Protein AF-A0A1V4JAT7-F1 (afdb_monomer_lite)

Organism: NCBI:txid372326

pLDDT: mean 87.32, std 18.71, range [34.56, 98.81]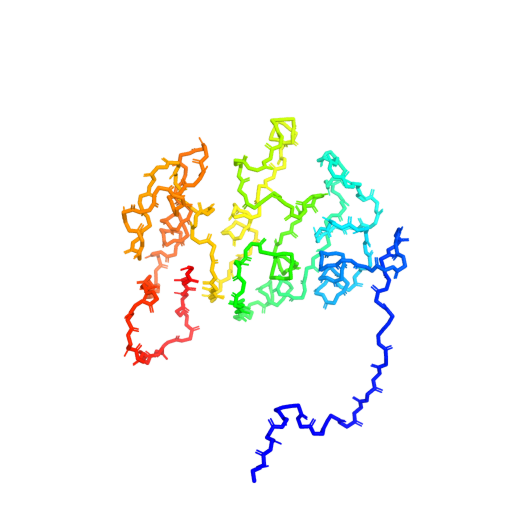

Foldseek 3Di:
DDDDPVPPDDVDDDDDCQAAPAGSDADLQQSLLCVFQVAGADHQWAQFHNQAAALPLLSQPPGGGATPQQVCVVVVHAAEDADQAACLANNNLNNFDGDSHSQQQAPLRHDVVSVVSPDGGSLVRVQPRGPHQEYYYDDQQRQADQPAADPVGNPDSVSHRRHPVRHRNVVVSVVVPPPPDDEDEDAPPDPDDDDPDDPRHGYHYD

InterPro domains:
  IPR001952 Alkaline phosphatase [PF00245] (18-177)
  IPR001952 Alkaline phosphatase [PR00113] (25-40)
  IPR001952 Alkaline phosphatase [PR00113] (72-92)
  IPR001952 Alkaline phosphatase [PR00113] (131-141)
  IPR001952 Alkaline phosphatase [PTHR11596] (18-178)
  IPR001952 Alkaline phosphatase [SM00098] (6-205)
  IPR017850 Alkaline-phosphatase-like, core domain superfamily [G3DSA:3.40.720.10] (10-192)
  IPR017850 Alkaline-phosphatase-like, core domain superfamily [SSF53649] (16-176)
  IPR018299 Alkaline phosphatase, active site [PS00123] (25-33)

Radius of gyration: 18.16 Å; chains: 1; bounding box: 51×44×48 Å

Secondary structure (DSSP, 8-state):
-----SS---S---------SS-SS--HHHHHHHHHHS----TT-BSB-TTS-TT-GGGSTT-B---HHHHHHHTT---EEEEEEETTSHHHHTTT--BS-TT-SSGGGS-HHHHHTT---HHHHHHHTS--SEEEEE-GGGTSBTTPPPSS-TT-GGGS--BSS---HHHHHHHTTTTT---EE--TT---------TT--EEE-

Sequence (206 aa):
MHLWSAQGPCPSHTGPWTYNVDRQVPDSAGTATAYLCGVKTNYKTIGVSAAARYQQCNTTFGNEVISVLERARKAGKAVGIVTTTRVQHASPSGTYAHVVDRDWYADASMPTEAWSQGCKDIAWQLIHNVDINVILGGGRIYMTPAGTPDPEYPNSALMNGVRKDGNNLINMWLEARQVGDRWWDVPLSTNRRHRIGHPLTSIIHL

Structure (mmCIF, N/CA/C/O backbone):
data_AF-A0A1V4JAT7-F1
#
_entry.id   AF-A0A1V4JAT7-F1
#
loop_
_atom_site.group_PDB
_atom_site.id
_atom_site.type_symbol
_atom_site.label_atom_id
_atom_site.label_alt_id
_atom_site.label_comp_id
_atom_site.label_asym_id
_atom_site.label_entity_id
_atom_site.label_seq_id
_atom_site.pdbx_PDB_ins_code
_atom_site.Cartn_x
_atom_site.Cartn_y
_atom_site.Cartn_z
_atom_site.occupancy
_atom_site.B_iso_or_equiv
_atom_site.auth_seq_id
_atom_site.auth_comp_id
_atom_site.auth_asym_id
_atom_site.auth_atom_id
_atom_site.pdbx_PDB_model_num
ATOM 1 N N . MET A 1 1 ? -26.335 -7.493 -31.447 1.00 36.06 1 MET A N 1
ATOM 2 C CA . MET A 1 1 ? -25.114 -7.244 -30.650 1.00 36.06 1 MET A CA 1
ATOM 3 C C . MET A 1 1 ? -25.555 -7.019 -29.208 1.00 36.06 1 MET A C 1
ATOM 5 O O . MET A 1 1 ? -25.999 -5.929 -28.882 1.00 36.06 1 MET A O 1
ATOM 9 N N . HIS A 1 2 ? -25.586 -8.072 -28.385 1.00 37.50 2 HIS A N 1
ATOM 10 C CA . HIS A 1 2 ? -25.984 -7.960 -26.978 1.00 37.50 2 HIS A CA 1
ATOM 11 C C . HIS A 1 2 ? -24.766 -7.572 -26.138 1.00 37.50 2 HIS A C 1
ATOM 13 O O . HIS A 1 2 ? -23.829 -8.355 -26.000 1.00 37.50 2 HIS A O 1
ATOM 19 N N . LEU A 1 3 ? -24.790 -6.352 -25.601 1.00 39.16 3 LEU A N 1
ATOM 20 C CA . LEU A 1 3 ? -23.926 -5.923 -24.506 1.00 39.16 3 LEU A CA 1
ATOM 21 C C . LEU A 1 3 ? -24.298 -6.740 -23.265 1.00 39.16 3 LEU A C 1
ATOM 23 O O . LEU A 1 3 ? -25.344 -6.520 -22.660 1.00 39.16 3 LEU A O 1
ATOM 27 N N . TRP A 1 4 ? -23.455 -7.697 -22.897 1.00 40.44 4 TRP A N 1
ATOM 28 C CA . TRP A 1 4 ? -23.519 -8.311 -21.578 1.00 40.44 4 TRP A CA 1
ATOM 29 C C . TRP A 1 4 ? -22.973 -7.305 -20.561 1.00 40.44 4 TRP A C 1
ATOM 31 O O . TRP A 1 4 ? -21.762 -7.130 -20.443 1.00 40.44 4 TRP A O 1
ATOM 41 N N . SER A 1 5 ? -23.860 -6.631 -19.828 1.00 50.09 5 SER A N 1
ATOM 42 C CA . SER A 1 5 ? -23.482 -6.040 -18.544 1.00 50.09 5 SER A CA 1
ATOM 43 C C . SER A 1 5 ? -23.303 -7.190 -17.553 1.00 50.09 5 SER A C 1
ATOM 45 O O . SER A 1 5 ? -24.267 -7.869 -17.208 1.00 50.09 5 SER A O 1
ATOM 47 N N . ALA A 1 6 ? -22.067 -7.451 -17.125 1.00 63.75 6 ALA A N 1
ATOM 48 C CA . ALA A 1 6 ? -21.749 -8.524 -16.176 1.00 63.75 6 ALA A CA 1
ATOM 49 C C . ALA A 1 6 ? -22.229 -8.235 -14.737 1.00 63.75 6 ALA A C 1
ATOM 51 O O . ALA A 1 6 ? -22.134 -9.096 -13.865 1.00 63.75 6 ALA A O 1
ATOM 52 N N . GLN A 1 7 ? -22.764 -7.041 -14.476 1.00 62.47 7 GLN A N 1
ATOM 53 C CA . GLN A 1 7 ? -23.502 -6.748 -13.253 1.00 62.47 7 GLN A CA 1
ATOM 54 C C . GLN A 1 7 ? -24.952 -7.166 -13.485 1.00 62.47 7 GLN A C 1
ATOM 56 O O . GLN A 1 7 ? -25.768 -6.392 -13.985 1.00 62.47 7 GLN A O 1
ATOM 61 N N . GLY A 1 8 ? -25.232 -8.439 -13.190 1.00 63.00 8 GLY A N 1
ATOM 62 C CA . GLY A 1 8 ? -26.589 -8.978 -13.185 1.00 63.00 8 GLY A CA 1
ATOM 63 C C . GLY A 1 8 ? -27.498 -8.247 -12.185 1.00 63.00 8 GLY A C 1
ATOM 64 O O . GLY A 1 8 ? -27.047 -7.356 -11.464 1.00 63.00 8 GLY A O 1
ATOM 65 N N . PRO A 1 9 ? -28.788 -8.610 -12.119 1.00 70.56 9 PRO A N 1
ATOM 66 C CA . PRO A 1 9 ? -29.727 -7.964 -11.213 1.00 70.56 9 PRO A CA 1
ATOM 67 C C . PRO A 1 9 ? -29.322 -8.215 -9.754 1.00 70.56 9 PRO A C 1
ATOM 69 O O . PRO A 1 9 ? -29.520 -9.301 -9.212 1.00 70.56 9 PRO A O 1
ATOM 72 N N . CYS A 1 10 ? -28.750 -7.196 -9.113 1.00 74.75 10 CYS A N 1
ATOM 73 C CA . CYS A 1 10 ? -28.612 -7.153 -7.665 1.00 74.75 10 CYS A CA 1
ATOM 74 C C . CYS A 1 10 ? -30.000 -6.850 -7.077 1.00 74.75 10 CYS A C 1
ATOM 76 O O . CYS A 1 10 ? -30.576 -5.816 -7.409 1.00 74.75 10 CYS A O 1
ATOM 78 N N . PRO A 1 11 ? -30.553 -7.698 -6.194 1.00 80.75 11 PRO A N 1
ATOM 79 C CA . PRO A 1 11 ? -31.898 -7.497 -5.643 1.00 80.75 11 PRO A CA 1
ATOM 80 C C . PRO A 1 11 ? -32.013 -6.244 -4.759 1.00 80.75 11 PRO A C 1
ATOM 82 O O . PRO A 1 11 ? -33.115 -5.815 -4.431 1.00 80.75 11 PRO A O 1
ATOM 85 N N . SER A 1 12 ? -30.883 -5.645 -4.380 1.00 77.94 12 SER A N 1
ATOM 86 C CA . SER A 1 12 ? -30.803 -4.425 -3.587 1.00 77.94 12 SER A CA 1
ATOM 87 C C . SER A 1 12 ? -29.774 -3.466 -4.177 1.00 77.94 12 SER A C 1
ATOM 89 O O . SER A 1 12 ? -28.627 -3.853 -4.415 1.00 77.94 12 SER A O 1
ATOM 91 N N . HIS A 1 13 ? -30.165 -2.203 -4.326 1.00 77.38 13 HIS A N 1
ATOM 92 C CA . HIS A 1 13 ? -29.278 -1.105 -4.689 1.00 77.38 13 HIS A CA 1
ATOM 93 C C . HIS A 1 13 ? -29.289 -0.060 -3.575 1.00 77.38 13 HIS A C 1
ATOM 95 O O . HIS A 1 13 ? -30.349 0.373 -3.130 1.00 77.38 13 HIS A O 1
ATOM 101 N N . THR A 1 14 ? -28.108 0.361 -3.136 1.00 78.06 14 THR A N 1
ATOM 102 C CA . THR A 1 14 ? -27.932 1.467 -2.192 1.00 78.06 14 THR A CA 1
ATOM 103 C C . THR A 1 14 ? -26.906 2.439 -2.761 1.00 78.06 14 THR A C 1
ATOM 105 O O . THR A 1 14 ? -25.916 2.027 -3.364 1.00 78.06 14 THR A O 1
ATOM 108 N N . GLY A 1 15 ? -27.154 3.742 -2.615 1.00 78.25 15 GLY A N 1
ATOM 109 C CA . GLY A 1 15 ? -26.199 4.779 -3.004 1.00 78.25 15 GLY A CA 1
ATOM 110 C C . GLY A 1 15 ? -25.155 4.977 -1.903 1.00 78.25 15 GLY A C 1
ATOM 111 O O . GLY A 1 15 ? -25.537 5.378 -0.801 1.00 78.25 15 GLY A O 1
ATOM 112 N N . PRO A 1 16 ? -23.859 4.702 -2.140 1.00 86.00 16 PRO A N 1
ATOM 113 C CA . PRO A 1 16 ? -22.836 4.918 -1.127 1.00 86.00 16 PRO A CA 1
ATOM 114 C C . PRO A 1 16 ? -22.429 6.396 -1.061 1.00 86.00 16 PRO A C 1
ATOM 116 O O . PRO A 1 16 ? -22.151 7.027 -2.079 1.00 86.00 16 PRO A O 1
ATOM 119 N N . TRP A 1 17 ? -22.312 6.941 0.150 1.00 88.19 17 TRP A N 1
ATOM 120 C CA . TRP A 1 17 ? -21.720 8.263 0.368 1.00 88.19 17 TRP A CA 1
ATOM 121 C C . TRP A 1 17 ? -20.197 8.165 0.426 1.00 88.19 17 TRP A C 1
ATOM 123 O O . TRP A 1 17 ? -19.628 7.718 1.426 1.00 88.19 17 TRP A O 1
ATOM 133 N N . THR A 1 18 ? -19.527 8.616 -0.631 1.00 94.25 18 THR A N 1
ATOM 134 C CA . THR A 1 18 ? -18.103 8.331 -0.865 1.00 94.25 18 THR A CA 1
ATOM 135 C C . THR A 1 18 ? -17.125 9.328 -0.243 1.00 94.25 18 THR A C 1
ATOM 137 O O . THR A 1 18 ? -15.938 9.030 -0.210 1.00 94.25 18 THR A O 1
ATOM 140 N N . TYR A 1 19 ? -17.589 10.463 0.288 1.00 93.69 19 TYR A N 1
ATOM 141 C CA . TYR A 1 19 ? -16.723 11.504 0.861 1.00 93.69 19 TYR A CA 1
ATOM 142 C C . TYR A 1 19 ? -15.714 10.959 1.895 1.00 93.69 19 TYR A C 1
ATOM 144 O O . TYR A 1 19 ? -16.064 10.104 2.722 1.00 93.69 19 TYR A O 1
ATOM 152 N N . ASN A 1 20 ? -14.490 11.493 1.865 1.00 96.69 20 ASN A N 1
ATOM 153 C CA . ASN A 1 20 ? -13.487 11.332 2.919 1.00 96.69 20 ASN A CA 1
ATOM 154 C C . ASN A 1 20 ? -13.790 12.267 4.089 1.00 96.69 20 ASN A C 1
ATOM 156 O O . ASN A 1 20 ? -14.536 13.230 3.938 1.00 96.69 20 ASN A O 1
ATOM 160 N N . VAL A 1 21 ? -13.199 12.011 5.256 1.00 97.00 21 VAL A N 1
ATOM 161 C CA . VAL A 1 21 ? -13.455 12.837 6.451 1.00 97.00 21 VAL A CA 1
ATOM 162 C C . VAL A 1 21 ? -13.070 14.305 6.225 1.00 97.00 21 VAL A C 1
ATOM 164 O O . VAL A 1 21 ? -13.773 15.198 6.687 1.00 97.00 21 VAL A O 1
ATOM 167 N N . ASP A 1 22 ? -12.008 14.554 5.463 1.00 97.00 22 ASP A N 1
ATOM 168 C CA . ASP A 1 22 ? -11.445 15.876 5.181 1.00 97.00 22 ASP A CA 1
ATOM 169 C C . ASP A 1 22 ? -11.738 16.400 3.758 1.00 97.00 22 ASP A C 1
ATOM 171 O O . ASP A 1 22 ? -11.361 17.528 3.431 1.00 97.00 22 ASP A O 1
ATOM 175 N N . ARG A 1 23 ? -12.399 15.615 2.889 1.00 96.00 23 ARG A N 1
ATOM 176 C CA . ARG A 1 23 ? -12.682 15.985 1.486 1.00 96.00 23 ARG A CA 1
ATOM 177 C C . ARG A 1 23 ? -14.038 15.468 1.001 1.00 96.00 23 ARG A C 1
ATOM 179 O O . ARG A 1 23 ? -14.329 14.277 1.074 1.00 96.00 23 ARG A O 1
ATOM 186 N N . GLN A 1 24 ? -14.827 16.357 0.392 1.00 95.81 24 GLN A N 1
ATOM 187 C CA . GLN A 1 24 ? -16.112 16.001 -0.231 1.00 95.81 24 GLN A CA 1
ATOM 188 C C . GLN A 1 24 ? -15.934 15.114 -1.471 1.00 95.81 24 GLN A C 1
ATOM 190 O O . GLN A 1 24 ? -16.651 14.129 -1.627 1.00 95.81 24 GLN A O 1
ATOM 195 N N . VAL A 1 25 ? -14.962 15.449 -2.328 1.00 96.69 25 VAL A N 1
ATOM 196 C CA . VAL A 1 25 ? -14.540 14.607 -3.455 1.00 96.69 25 VAL A CA 1
ATOM 197 C C . VAL A 1 25 ? -13.396 13.717 -2.965 1.00 96.69 25 VAL A C 1
ATOM 199 O O . VAL A 1 25 ? -12.334 14.251 -2.631 1.00 96.69 25 VAL A O 1
ATOM 202 N N . PRO A 1 26 ? -13.607 12.396 -2.863 1.00 96.62 26 PRO A N 1
ATOM 203 C CA . PRO A 1 26 ? -12.646 11.509 -2.228 1.00 96.62 26 PRO A CA 1
ATOM 204 C C . PRO A 1 26 ? -11.544 11.036 -3.182 1.00 96.62 26 PRO A C 1
ATOM 206 O O . PRO A 1 26 ? -11.629 11.225 -4.396 1.00 96.62 26 PRO A O 1
ATOM 209 N N . ASP A 1 27 ? -10.547 10.336 -2.637 1.00 97.38 27 ASP A N 1
ATOM 210 C CA . ASP A 1 27 ? -9.598 9.539 -3.419 1.00 97.38 27 ASP A CA 1
ATOM 211 C C . ASP A 1 27 ? -9.753 8.027 -3.206 1.00 97.38 27 ASP A C 1
ATOM 213 O O . ASP A 1 27 ? -10.521 7.551 -2.365 1.00 97.38 27 ASP A O 1
ATOM 217 N N . SER A 1 28 ? -8.994 7.248 -3.980 1.00 97.25 28 SER A N 1
ATOM 218 C CA . SER A 1 28 ? -8.976 5.786 -3.878 1.00 97.25 28 SER A CA 1
ATOM 219 C C . SER A 1 28 ? -8.489 5.277 -2.518 1.00 97.25 28 SER A C 1
ATOM 221 O O . SER A 1 28 ? -8.959 4.235 -2.081 1.00 97.25 28 SER A O 1
ATOM 223 N N . ALA A 1 29 ? -7.562 5.968 -1.847 1.00 98.00 29 ALA A N 1
ATOM 224 C CA . ALA A 1 29 ? -6.966 5.498 -0.595 1.00 98.00 29 ALA A CA 1
ATOM 225 C C . ALA A 1 29 ? -7.946 5.559 0.571 1.00 98.00 29 ALA A C 1
ATOM 227 O O . ALA A 1 29 ? -8.226 4.544 1.221 1.00 98.00 29 ALA A O 1
ATOM 228 N N . GLY A 1 30 ? -8.541 6.730 0.797 1.00 97.31 30 GLY A N 1
ATOM 229 C CA . GLY A 1 30 ? -9.453 6.850 1.918 1.00 97.31 30 GLY A CA 1
ATOM 230 C C . GLY A 1 30 ? -10.777 6.109 1.675 1.00 97.31 30 GLY A C 1
ATOM 231 O O . GLY A 1 30 ? -11.371 5.593 2.623 1.00 97.31 30 GLY A O 1
ATOM 232 N N . THR A 1 31 ? -11.212 5.964 0.412 1.00 98.00 31 THR A N 1
ATOM 233 C CA . THR A 1 31 ? -12.359 5.097 0.077 1.00 98.00 31 THR A CA 1
ATOM 234 C C . THR A 1 31 ? -12.041 3.618 0.264 1.00 98.00 31 THR A C 1
ATOM 236 O O . THR A 1 31 ? -12.885 2.913 0.810 1.00 98.00 31 THR A O 1
ATOM 239 N N . ALA A 1 32 ? -10.837 3.151 -0.094 1.00 98.44 32 ALA A N 1
ATOM 240 C CA . ALA A 1 32 ? -10.390 1.783 0.183 1.00 98.44 32 ALA A CA 1
ATOM 241 C C . ALA A 1 32 ? -10.487 1.449 1.671 1.00 98.44 32 ALA A C 1
ATOM 243 O O . ALA A 1 32 ? -11.105 0.453 2.033 1.00 98.44 32 ALA A O 1
ATOM 244 N N . THR A 1 33 ? -9.994 2.331 2.540 1.00 98.50 33 THR A N 1
ATOM 245 C CA . THR A 1 33 ? -10.143 2.177 3.997 1.00 98.50 33 THR A CA 1
ATOM 246 C C . THR A 1 33 ? -11.618 2.085 4.413 1.00 98.50 33 THR A C 1
ATOM 248 O O . THR A 1 33 ? -11.984 1.240 5.231 1.00 98.50 33 THR A O 1
ATOM 251 N N . ALA A 1 34 ? -12.499 2.886 3.806 1.00 98.31 34 ALA A N 1
ATOM 252 C CA . ALA A 1 34 ? -13.923 2.856 4.125 1.00 98.31 34 ALA A CA 1
ATOM 253 C C . ALA A 1 34 ? -14.583 1.511 3.774 1.00 98.31 34 ALA A C 1
ATOM 255 O O . ALA A 1 34 ? -15.217 0.917 4.646 1.00 98.31 34 ALA A O 1
ATOM 256 N N . TYR A 1 35 ? -14.430 1.006 2.543 1.00 98.00 35 TYR A N 1
ATOM 257 C CA . TYR A 1 35 ? -15.112 -0.231 2.128 1.00 98.00 35 TYR A CA 1
ATOM 258 C C . TYR A 1 35 ? -14.366 -1.523 2.500 1.00 98.00 35 TYR A C 1
ATOM 260 O O . TYR A 1 35 ? -14.987 -2.584 2.508 1.00 98.00 35 TYR A O 1
ATOM 268 N N . LEU A 1 36 ? -13.070 -1.464 2.836 1.00 98.56 36 LEU A N 1
ATOM 269 C CA . LEU A 1 36 ? -12.277 -2.638 3.238 1.00 98.56 36 LEU A CA 1
ATOM 270 C C . LEU A 1 36 ? -12.074 -2.746 4.747 1.00 98.56 36 LEU A C 1
ATOM 272 O O . LEU A 1 36 ? -11.976 -3.865 5.245 1.00 98.56 36 LEU A O 1
ATOM 276 N N . CYS A 1 37 ? -12.030 -1.633 5.483 1.00 98.25 37 CYS A N 1
ATOM 277 C CA . CYS A 1 37 ? -11.831 -1.628 6.940 1.00 98.25 37 CYS A CA 1
ATOM 278 C C . CYS A 1 37 ? -13.088 -1.210 7.720 1.00 98.25 37 CYS A C 1
ATOM 280 O O . CYS A 1 37 ? -13.169 -1.460 8.925 1.00 98.25 37 CYS A O 1
ATOM 282 N N . GLY A 1 38 ? -14.079 -0.607 7.052 1.00 97.75 38 GLY A N 1
ATOM 283 C CA . GLY A 1 38 ? -15.321 -0.139 7.676 1.00 97.75 38 GLY A CA 1
ATOM 284 C C . GLY A 1 38 ? -15.189 1.204 8.399 1.00 97.75 38 GLY A C 1
ATOM 285 O O . GLY A 1 38 ? -16.050 1.544 9.206 1.00 97.75 38 GLY A O 1
ATOM 286 N N . VAL A 1 39 ? -14.118 1.965 8.140 1.00 97.94 39 VAL A N 1
ATOM 287 C CA . VAL A 1 39 ? -13.833 3.250 8.797 1.00 97.94 39 VAL A CA 1
ATOM 288 C C . VAL A 1 39 ? -13.496 4.298 7.740 1.00 97.94 39 VAL A C 1
ATOM 290 O O . VAL A 1 39 ? -12.610 4.091 6.913 1.00 97.94 39 VAL A O 1
ATOM 293 N N . LYS A 1 40 ? -14.190 5.442 7.757 1.00 98.00 40 LYS A N 1
ATOM 294 C CA . LYS A 1 40 ? -13.812 6.585 6.916 1.00 98.00 40 LYS A CA 1
ATOM 295 C C . LYS A 1 40 ? -12.525 7.218 7.436 1.00 98.00 40 LYS A C 1
ATOM 297 O O . LYS A 1 40 ? -12.344 7.375 8.640 1.00 98.00 40 LYS A O 1
ATOM 302 N N . THR A 1 41 ? -11.668 7.632 6.513 1.00 98.50 41 THR A N 1
ATOM 303 C CA . THR A 1 41 ? -10.393 8.281 6.828 1.00 98.50 41 THR A CA 1
ATOM 304 C C . THR A 1 41 ? -10.141 9.491 5.934 1.00 98.50 41 THR A C 1
ATOM 306 O O . THR A 1 41 ? -10.999 9.868 5.121 1.00 98.50 41 THR A O 1
ATOM 309 N N . ASN A 1 42 ? -8.984 10.111 6.136 1.00 98.62 42 ASN A N 1
ATOM 310 C CA . ASN A 1 42 ? -8.529 11.282 5.410 1.00 98.62 42 ASN A CA 1
ATOM 311 C C . ASN A 1 42 ? -8.072 10.926 3.987 1.00 98.62 42 ASN A C 1
ATOM 313 O O . ASN A 1 42 ? -7.761 9.782 3.656 1.00 98.62 42 ASN A O 1
ATOM 317 N N . TYR A 1 43 ? -8.055 11.929 3.125 1.00 98.31 43 TYR A N 1
ATOM 318 C CA . TYR A 1 43 ? -7.561 11.845 1.761 1.00 98.31 43 TYR A CA 1
ATOM 319 C C . TYR A 1 43 ? -6.109 11.336 1.726 1.00 98.31 43 TYR A C 1
ATOM 321 O O . TYR A 1 43 ? -5.278 11.756 2.533 1.00 98.31 43 TYR A O 1
ATOM 329 N N . LYS A 1 44 ? -5.794 10.450 0.769 1.00 98.31 44 LYS A N 1
ATOM 330 C CA . LYS A 1 44 ? -4.467 9.833 0.547 1.00 98.31 44 LYS A CA 1
ATOM 331 C C . LYS A 1 44 ? -3.917 8.923 1.658 1.00 98.31 44 LYS A C 1
ATOM 333 O O . LYS A 1 44 ? -2.805 8.418 1.492 1.00 98.31 44 LYS A O 1
ATOM 338 N N . THR A 1 45 ? -4.653 8.654 2.736 1.00 98.69 45 THR A N 1
ATOM 339 C CA . THR A 1 45 ? -4.235 7.694 3.774 1.00 98.69 45 THR A CA 1
ATOM 340 C C . THR A 1 45 ? -4.916 6.334 3.583 1.00 98.69 45 THR A C 1
ATOM 342 O O . THR A 1 45 ? -6.033 6.246 3.068 1.00 98.69 45 THR A O 1
ATOM 345 N N . ILE A 1 46 ? -4.234 5.248 3.955 1.00 98.81 46 ILE A N 1
ATOM 346 C CA . ILE A 1 46 ? -4.695 3.868 3.738 1.00 98.81 46 ILE A CA 1
ATOM 347 C C . ILE A 1 46 ? -4.616 3.106 5.053 1.00 98.81 46 ILE A C 1
ATOM 349 O O . ILE A 1 46 ? -3.576 3.117 5.706 1.00 98.81 46 ILE A O 1
ATOM 353 N N . GLY A 1 47 ? -5.700 2.427 5.429 1.00 98.56 47 GLY A N 1
ATOM 354 C CA . GLY A 1 47 ? -5.700 1.512 6.569 1.00 98.56 47 GLY A CA 1
ATOM 355 C C . GLY A 1 47 ? -5.439 2.200 7.908 1.00 98.56 47 GLY A C 1
ATOM 356 O O . GLY A 1 47 ? -5.070 1.537 8.868 1.00 98.56 47 GLY A O 1
ATOM 357 N N . VAL A 1 48 ? -5.638 3.513 8.002 1.00 98.81 48 VAL A N 1
ATOM 358 C CA . VAL A 1 48 ? -5.525 4.281 9.247 1.00 98.81 48 VAL A CA 1
ATOM 359 C C . VAL A 1 48 ? -6.792 5.093 9.482 1.00 98.81 48 VAL A C 1
ATOM 361 O O . VAL A 1 48 ? -7.494 5.447 8.536 1.00 98.81 48 VAL A O 1
ATOM 364 N N . SER A 1 49 ? -7.105 5.397 10.736 1.00 98.62 49 SER A N 1
ATOM 365 C CA . SER A 1 49 ? -8.231 6.236 11.133 1.00 98.62 49 SER A CA 1
ATOM 366 C C . SER A 1 49 ? -8.010 7.698 10.724 1.00 98.62 49 SER A C 1
ATOM 368 O O . SER A 1 49 ? -6.900 8.122 10.396 1.00 98.62 49 SER A O 1
ATOM 370 N N . ALA A 1 50 ? -9.066 8.509 10.806 1.00 98.06 50 ALA A N 1
ATOM 371 C CA . ALA A 1 50 ? -8.982 9.941 10.527 1.00 98.06 50 ALA A CA 1
ATOM 372 C C . ALA A 1 50 ? -8.162 10.740 11.562 1.00 98.06 50 ALA A C 1
ATOM 374 O O . ALA A 1 50 ? -7.996 11.949 11.394 1.00 98.06 50 ALA A O 1
ATOM 375 N N . ALA A 1 51 ? -7.655 10.115 12.630 1.00 98.44 51 ALA A N 1
ATOM 376 C CA . ALA A 1 51 ? -6.699 10.748 13.539 1.00 98.44 51 ALA A CA 1
ATOM 377 C C . ALA A 1 51 ? -5.279 10.801 12.944 1.00 98.44 51 ALA A C 1
ATOM 379 O O . ALA A 1 51 ? -4.529 11.724 13.259 1.00 98.44 51 ALA A O 1
ATOM 380 N N . ALA A 1 52 ? -4.946 9.904 12.011 1.00 98.38 52 ALA A N 1
ATOM 381 C CA . ALA A 1 52 ? -3.706 9.981 11.249 1.00 98.38 52 ALA A CA 1
ATOM 382 C C . ALA A 1 52 ? -3.717 11.174 10.273 1.00 98.38 52 ALA A C 1
ATOM 384 O O . ALA A 1 52 ? -4.775 11.654 9.845 1.00 98.38 52 ALA A O 1
ATOM 385 N N . ARG A 1 53 ? -2.541 11.695 9.922 1.00 98.31 53 ARG A N 1
ATOM 386 C CA . ARG A 1 53 ? -2.375 12.881 9.070 1.00 98.31 53 ARG A CA 1
ATOM 387 C C . ARG A 1 53 ? -1.502 12.558 7.868 1.00 98.31 53 ARG A C 1
ATOM 389 O O . ARG A 1 53 ? -0.465 11.917 8.008 1.00 98.31 53 ARG A O 1
ATOM 396 N N . TYR A 1 54 ? -1.927 13.037 6.698 1.00 98.25 54 TYR A N 1
ATOM 397 C CA . TYR A 1 54 ? -1.206 12.851 5.442 1.00 98.25 54 TYR A CA 1
ATOM 398 C C . TYR A 1 54 ? 0.270 13.249 5.586 1.00 98.25 54 TYR A C 1
ATOM 400 O O . TYR A 1 54 ? 0.563 14.325 6.108 1.00 98.25 54 TYR A O 1
ATOM 408 N N . GLN A 1 55 ? 1.173 12.368 5.146 1.00 97.38 55 GLN A N 1
ATOM 409 C CA . GLN A 1 55 ? 2.638 12.529 5.196 1.00 97.38 55 GLN A CA 1
ATOM 410 C C . GLN A 1 55 ? 3.278 12.639 6.592 1.00 97.38 55 GLN A C 1
ATOM 412 O O . GLN A 1 55 ? 4.483 12.866 6.692 1.00 97.38 55 GLN A O 1
ATOM 417 N N . GLN A 1 56 ? 2.532 12.423 7.678 1.00 98.00 56 GLN A N 1
ATOM 418 C CA . GLN A 1 56 ? 3.066 12.484 9.043 1.00 98.00 56 GLN A CA 1
ATOM 419 C C . GLN A 1 56 ? 3.214 11.075 9.620 1.00 98.00 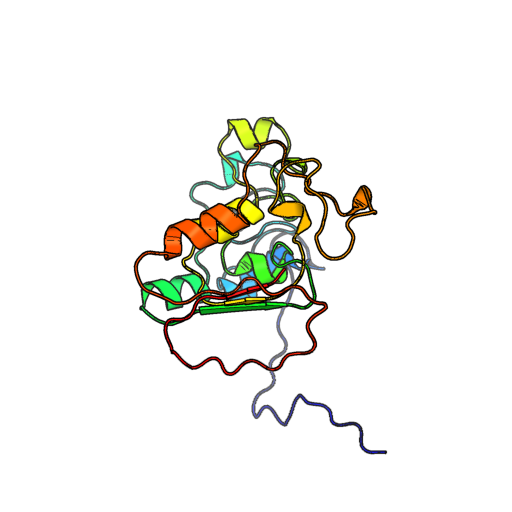56 GLN A C 1
ATOM 421 O O . GLN A 1 56 ? 2.286 10.545 10.233 1.00 98.00 56 GLN A O 1
ATOM 426 N N . CYS A 1 57 ? 4.373 10.449 9.386 1.00 97.75 57 CYS A N 1
ATOM 427 C CA . CYS A 1 57 ? 4.621 9.046 9.743 1.00 97.75 57 CYS A CA 1
ATOM 428 C C . CYS A 1 57 ? 4.315 8.740 11.219 1.00 97.75 57 CYS A C 1
ATOM 430 O O . CYS A 1 57 ? 3.608 7.778 11.513 1.00 97.75 57 CYS A O 1
ATOM 432 N N . ASN A 1 58 ? 4.759 9.601 12.134 1.00 97.06 58 ASN A N 1
ATOM 433 C CA . ASN A 1 58 ? 4.486 9.506 13.569 1.00 97.06 58 ASN A CA 1
ATOM 434 C C . ASN A 1 58 ? 2.993 9.410 13.949 1.00 97.06 58 ASN A C 1
ATOM 436 O O . ASN A 1 58 ? 2.685 8.936 15.037 1.00 97.06 58 ASN A O 1
ATOM 440 N N . THR A 1 59 ? 2.067 9.827 13.079 1.00 98.25 59 THR A N 1
ATOM 441 C CA . THR A 1 59 ? 0.616 9.719 13.317 1.00 98.25 59 THR A CA 1
ATOM 442 C C . THR A 1 59 ? 0.006 8.391 12.857 1.00 98.25 59 THR A C 1
ATOM 444 O O . THR A 1 59 ? -1.194 8.183 13.035 1.00 98.25 59 THR A O 1
ATOM 447 N N . THR A 1 60 ? 0.800 7.491 12.270 1.00 98.19 60 THR A N 1
ATOM 448 C CA . THR A 1 60 ? 0.349 6.150 11.854 1.00 98.19 60 THR A CA 1
ATOM 449 C C . THR A 1 60 ? 0.051 5.278 13.071 1.00 98.19 60 THR A C 1
ATOM 451 O O . THR A 1 60 ? -1.013 4.669 13.151 1.00 98.19 60 THR A O 1
ATOM 454 N N . PHE A 1 61 ? 0.982 5.264 14.026 1.00 98.06 61 PHE A N 1
ATOM 455 C CA . PHE A 1 61 ? 0.997 4.318 15.135 1.00 98.06 61 PHE A CA 1
ATOM 456 C C . PHE A 1 61 ? -0.148 4.566 16.121 1.00 98.06 61 PHE A C 1
ATOM 458 O O . PHE A 1 61 ? -0.318 5.676 16.629 1.00 98.06 61 PHE A O 1
ATOM 465 N N . GLY A 1 62 ? -0.929 3.524 16.398 1.00 98.00 62 GLY A N 1
ATOM 466 C CA . GLY A 1 62 ? -2.131 3.579 17.232 1.00 98.00 62 GLY A CA 1
ATOM 467 C C . GLY A 1 62 ? -3.397 3.988 16.474 1.00 98.00 62 GLY A C 1
ATOM 468 O O . GLY A 1 62 ? -4.481 3.975 17.056 1.00 98.00 62 GLY A O 1
ATOM 469 N N . ASN A 1 63 ? -3.282 4.333 15.189 1.00 98.56 63 ASN A N 1
ATOM 470 C CA . ASN A 1 63 ? -4.406 4.704 14.332 1.00 98.56 63 ASN A CA 1
ATOM 471 C C . ASN A 1 63 ? -4.707 3.658 13.255 1.00 98.56 63 ASN A C 1
ATOM 473 O O . ASN A 1 63 ? -5.586 3.893 12.431 1.00 98.56 63 ASN A O 1
ATOM 477 N N . GLU A 1 64 ? -4.018 2.522 13.232 1.00 98.62 64 GLU A N 1
ATOM 478 C CA . GLU A 1 64 ? -4.236 1.448 12.268 1.00 98.62 64 GLU A CA 1
ATOM 479 C C . GLU A 1 64 ? -5.652 0.858 12.389 1.00 98.62 64 GLU A C 1
ATOM 481 O O . GLU A 1 64 ? -6.170 0.617 13.480 1.00 98.62 64 GLU A O 1
ATOM 486 N N . VAL A 1 65 ? -6.298 0.603 11.249 1.00 98.56 65 VAL A N 1
ATOM 487 C CA . VAL A 1 65 ? -7.617 -0.039 11.182 1.00 98.56 65 VAL A CA 1
ATOM 488 C C . VAL A 1 65 ? -7.554 -1.324 10.367 1.00 98.56 65 VAL A C 1
ATOM 490 O O . VAL A 1 65 ? -7.124 -1.346 9.216 1.00 98.56 65 VAL A O 1
ATOM 493 N N . ILE A 1 66 ? -8.030 -2.407 10.976 1.00 98.19 66 ILE A N 1
ATOM 494 C CA . ILE A 1 66 ? -7.913 -3.769 10.449 1.00 98.19 66 ILE A CA 1
ATOM 495 C C . ILE A 1 66 ? -8.949 -4.027 9.352 1.00 98.19 66 ILE A C 1
ATOM 497 O O . ILE A 1 66 ? -10.160 -3.881 9.583 1.00 98.19 66 ILE A O 1
ATOM 501 N N . SER A 1 67 ? -8.477 -4.487 8.194 1.00 98.62 67 SER A N 1
ATOM 502 C CA . SER A 1 67 ? -9.314 -4.807 7.036 1.00 98.62 67 SER A CA 1
ATOM 503 C C . SER A 1 67 ? -10.134 -6.090 7.233 1.00 98.62 67 SER A C 1
ATOM 505 O O . SER A 1 67 ? -9.821 -6.953 8.057 1.00 98.62 67 SER A O 1
ATOM 507 N N . VAL A 1 68 ? -11.189 -6.264 6.437 1.00 98.44 68 VAL A N 1
ATOM 508 C CA . VAL A 1 68 ? -11.957 -7.517 6.379 1.00 98.44 68 VAL A CA 1
ATOM 509 C C . VAL A 1 68 ? -11.086 -8.678 5.885 1.00 98.44 68 VAL A C 1
ATOM 511 O O . VAL A 1 68 ? -11.267 -9.801 6.355 1.00 98.44 68 VAL A O 1
ATOM 514 N N . LEU A 1 69 ? -10.118 -8.420 4.997 1.00 98.38 69 LEU A N 1
ATOM 515 C CA . LEU A 1 69 ? -9.179 -9.435 4.514 1.00 98.38 69 LEU A CA 1
ATOM 516 C C . LEU A 1 69 ? -8.311 -9.955 5.664 1.00 98.38 69 LEU A C 1
ATOM 518 O O . LEU A 1 69 ? -8.225 -11.163 5.876 1.00 98.38 69 LEU A O 1
ATOM 522 N N . GLU A 1 70 ? -7.732 -9.060 6.461 1.00 98.06 70 GLU A N 1
ATOM 523 C CA . GLU A 1 70 ? -6.919 -9.449 7.611 1.00 98.06 70 GLU A CA 1
ATOM 524 C C . GLU A 1 70 ? -7.754 -10.193 8.665 1.00 98.06 70 GLU A C 1
ATOM 526 O O . GLU A 1 70 ? -7.325 -11.225 9.185 1.00 98.06 70 GLU A O 1
ATOM 531 N N . ARG A 1 71 ? -8.989 -9.743 8.934 1.00 98.31 71 ARG A N 1
ATOM 532 C CA . ARG A 1 71 ? -9.920 -10.468 9.822 1.00 98.31 71 ARG A CA 1
ATOM 533 C C . ARG A 1 71 ? -10.225 -11.872 9.302 1.00 98.31 71 ARG A C 1
ATOM 535 O O . ARG A 1 71 ? -10.231 -12.820 10.084 1.00 98.31 71 ARG A O 1
ATOM 542 N N . ALA A 1 72 ? -10.460 -12.021 7.998 1.00 98.00 72 ALA A N 1
ATOM 543 C CA . ALA A 1 72 ? -10.701 -13.321 7.379 1.00 98.00 72 ALA A CA 1
ATOM 544 C C . ALA A 1 72 ? -9.481 -14.240 7.522 1.00 98.00 72 ALA A C 1
ATOM 546 O O . ALA A 1 72 ? -9.646 -15.413 7.865 1.00 98.00 72 ALA A O 1
ATOM 547 N N . ARG A 1 73 ? -8.267 -13.702 7.346 1.00 96.31 73 ARG A N 1
ATOM 548 C CA . ARG A 1 73 ? -7.039 -14.476 7.532 1.00 96.31 73 ARG A CA 1
ATOM 549 C C . ARG A 1 73 ? -6.837 -14.909 8.982 1.00 96.31 73 ARG A C 1
ATOM 551 O O . ARG A 1 73 ? -6.571 -16.084 9.219 1.00 96.31 73 ARG A O 1
ATOM 558 N N . LYS A 1 74 ? -7.060 -14.012 9.951 1.00 95.88 74 LYS A N 1
ATOM 559 C CA . LYS A 1 74 ? -7.039 -14.338 11.392 1.00 95.88 74 LYS A CA 1
ATOM 560 C C . LYS A 1 74 ? -8.062 -15.415 11.767 1.00 95.88 74 LYS A C 1
ATOM 562 O O . LYS A 1 74 ? -7.818 -16.199 12.675 1.00 95.88 74 LYS A O 1
ATOM 567 N N . ALA A 1 75 ? -9.174 -15.500 11.039 1.00 97.38 75 ALA A N 1
ATOM 568 C CA . ALA A 1 75 ? -10.173 -16.559 11.181 1.00 97.38 75 ALA A CA 1
ATOM 569 C C . ALA A 1 75 ? -9.824 -17.863 10.424 1.00 97.38 75 ALA A C 1
ATOM 571 O O . ALA A 1 75 ? -10.695 -18.714 10.239 1.00 97.38 75 ALA A O 1
ATOM 572 N N . GLY A 1 76 ? -8.587 -18.016 9.937 1.00 94.88 76 GLY A N 1
ATOM 573 C CA . GLY A 1 76 ? -8.109 -19.214 9.239 1.00 94.88 76 GLY A CA 1
ATOM 574 C C . GLY A 1 76 ? -8.613 -19.368 7.801 1.00 94.88 76 GLY A C 1
ATOM 575 O O . GLY A 1 76 ? -8.435 -20.429 7.204 1.00 94.88 76 GLY A O 1
ATOM 576 N N . LYS A 1 77 ? -9.247 -18.343 7.216 1.00 95.38 77 LYS A N 1
ATOM 577 C CA . LYS A 1 77 ? -9.737 -18.398 5.829 1.00 95.38 77 LYS A CA 1
ATOM 578 C C . LYS A 1 77 ? -8.613 -18.093 4.845 1.00 95.38 77 LYS A C 1
ATOM 580 O O . LYS A 1 77 ? -7.701 -17.326 5.153 1.00 95.38 77 LYS A O 1
ATOM 585 N N . ALA A 1 78 ? -8.698 -18.676 3.653 1.00 94.56 78 ALA A N 1
ATOM 586 C CA . ALA A 1 78 ? -7.847 -18.280 2.540 1.00 94.56 78 ALA A CA 1
ATOM 587 C C . ALA A 1 78 ? -8.223 -16.870 2.066 1.00 94.56 78 ALA A C 1
ATOM 589 O O . ALA A 1 78 ? -9.405 -16.514 2.041 1.00 94.56 78 ALA A O 1
ATOM 590 N N . VAL A 1 79 ? -7.223 -16.078 1.692 1.00 96.44 79 VAL A N 1
ATOM 591 C CA . VAL A 1 79 ? -7.405 -14.693 1.244 1.00 96.44 79 VAL A CA 1
ATOM 592 C C . VAL A 1 79 ? -6.579 -14.400 0.000 1.00 96.44 79 VAL A C 1
ATOM 594 O O . VAL A 1 79 ? -5.521 -14.992 -0.217 1.00 96.44 79 VAL A O 1
ATOM 597 N N . GLY A 1 80 ? -7.053 -13.463 -0.817 1.00 96.19 80 GLY A N 1
ATOM 598 C CA . GLY A 1 80 ? -6.357 -13.081 -2.033 1.00 96.19 80 GLY A CA 1
ATOM 599 C C . GLY A 1 80 ? -6.704 -11.685 -2.523 1.00 96.19 80 GLY A C 1
ATOM 600 O O . GLY A 1 80 ? -7.758 -11.135 -2.205 1.00 96.19 80 GLY A O 1
ATOM 601 N N . ILE A 1 81 ? -5.792 -11.134 -3.312 1.00 97.44 81 ILE A N 1
ATOM 602 C CA . ILE A 1 81 ? -5.860 -9.823 -3.940 1.00 97.44 81 ILE A CA 1
ATOM 603 C C . ILE A 1 81 ? -5.668 -10.034 -5.436 1.00 97.44 81 ILE A C 1
ATOM 605 O O . ILE A 1 81 ? -4.683 -10.632 -5.866 1.00 97.44 81 ILE A O 1
ATOM 609 N N . VAL A 1 82 ? -6.610 -9.524 -6.224 1.00 97.00 82 VAL A N 1
ATOM 610 C CA . VAL A 1 82 ? -6.533 -9.526 -7.685 1.00 97.00 82 VAL A CA 1
ATOM 611 C C . VAL A 1 82 ? -6.824 -8.120 -8.175 1.00 97.00 82 VAL A C 1
ATOM 613 O O . VAL A 1 82 ? -7.844 -7.526 -7.824 1.00 97.00 82 VAL A O 1
ATOM 616 N N . THR A 1 83 ? -5.926 -7.565 -8.977 1.00 95.81 83 THR A N 1
ATOM 617 C CA . THR A 1 83 ? -6.087 -6.233 -9.555 1.00 95.81 83 THR A CA 1
ATOM 618 C C . THR A 1 83 ? -5.414 -6.155 -10.920 1.00 95.81 83 THR A C 1
ATOM 620 O O . THR A 1 83 ? -4.487 -6.898 -11.210 1.00 95.81 83 THR A O 1
ATOM 623 N N . THR A 1 84 ? -5.866 -5.236 -11.766 1.00 95.50 84 THR A N 1
ATOM 624 C CA . THR A 1 84 ? -5.167 -4.861 -13.007 1.00 95.50 84 THR A CA 1
ATOM 625 C C . THR A 1 84 ? -4.164 -3.728 -12.790 1.00 95.50 84 THR A C 1
ATOM 627 O O . THR A 1 84 ? -3.425 -3.365 -13.699 1.00 95.50 84 THR A O 1
ATOM 630 N N . THR A 1 85 ? -4.150 -3.137 -11.593 1.00 96.69 85 THR A N 1
ATOM 631 C CA . THR A 1 85 ? -3.184 -2.107 -11.199 1.00 96.69 85 THR A CA 1
ATOM 632 C C . THR A 1 85 ? -1.952 -2.746 -10.558 1.00 96.69 85 THR A C 1
ATOM 634 O O . THR A 1 85 ? -1.858 -3.966 -10.438 1.00 96.69 85 THR A O 1
ATOM 637 N N . ARG A 1 86 ? -1.003 -1.928 -10.093 1.00 96.94 86 ARG A N 1
ATOM 638 C CA . ARG A 1 86 ? 0.032 -2.407 -9.170 1.00 96.94 86 ARG A CA 1
ATOM 639 C C . ARG A 1 86 ? -0.624 -2.914 -7.875 1.00 96.94 86 ARG A C 1
ATOM 641 O O . ARG A 1 86 ? -1.520 -2.251 -7.353 1.00 96.94 86 ARG A O 1
ATOM 648 N N . VAL A 1 87 ? -0.186 -4.041 -7.323 1.00 98.19 87 VAL A N 1
ATOM 649 C CA . VAL A 1 87 ? -0.767 -4.585 -6.072 1.00 98.19 87 VAL A CA 1
ATOM 650 C C . VAL A 1 87 ? -0.543 -3.672 -4.858 1.00 98.19 87 VAL A C 1
ATOM 652 O O . VAL A 1 87 ? -1.243 -3.784 -3.854 1.00 98.19 87 VAL A O 1
ATOM 655 N N . GLN A 1 88 ? 0.396 -2.730 -4.974 1.00 98.44 88 GLN A N 1
ATOM 656 C CA . GLN A 1 88 ? 0.689 -1.662 -4.017 1.00 98.44 88 GLN A CA 1
ATOM 657 C C . GLN A 1 88 ? -0.184 -0.410 -4.211 1.00 98.44 88 GLN A C 1
ATOM 659 O O . GLN A 1 88 ? 0.008 0.588 -3.527 1.00 98.44 88 GLN A O 1
ATOM 664 N N . HIS A 1 89 ? -1.115 -0.408 -5.171 1.00 98.31 89 HIS A N 1
ATOM 665 C CA . HIS A 1 89 ? -1.999 0.731 -5.400 1.00 98.31 89 HIS A CA 1
ATOM 666 C C . HIS A 1 89 ? -2.973 0.895 -4.232 1.00 98.31 89 HIS A C 1
ATOM 668 O O . HIS A 1 89 ? -3.312 -0.076 -3.568 1.00 98.31 89 HIS A O 1
ATOM 674 N N . ALA A 1 90 ? -3.508 2.103 -4.062 1.00 97.62 90 ALA A N 1
ATOM 675 C CA . ALA A 1 90 ? -4.401 2.463 -2.963 1.00 97.62 90 ALA A CA 1
ATOM 676 C C . ALA A 1 90 ? -5.551 1.467 -2.700 1.00 97.62 90 ALA A C 1
ATOM 678 O O . ALA A 1 90 ? -5.821 1.118 -1.552 1.00 97.62 90 ALA A O 1
ATOM 679 N N . SER A 1 91 ? -6.226 1.004 -3.758 1.00 97.88 91 SER A N 1
ATOM 680 C CA . SER A 1 91 ? -7.355 0.073 -3.630 1.00 97.88 91 SER A CA 1
ATOM 681 C C . SER A 1 91 ? -6.946 -1.298 -3.068 1.00 97.88 91 SER A C 1
ATOM 683 O O . SER A 1 91 ? -7.478 -1.670 -2.024 1.00 97.88 91 SER A O 1
ATOM 685 N N . PRO A 1 92 ? -6.013 -2.058 -3.684 1.00 98.50 92 PRO A N 1
ATOM 686 C CA . PRO A 1 92 ? -5.561 -3.325 -3.110 1.00 98.50 92 PRO A CA 1
ATOM 687 C C . PRO A 1 92 ? -4.841 -3.149 -1.767 1.00 98.50 92 PRO A C 1
ATOM 689 O O . PRO A 1 92 ? -5.048 -3.963 -0.868 1.00 98.50 92 PRO A O 1
ATOM 692 N N . SER A 1 93 ? -4.063 -2.077 -1.579 1.00 98.44 93 SER A N 1
ATOM 693 C CA . SER A 1 93 ? -3.329 -1.839 -0.331 1.00 98.44 93 SER A CA 1
ATOM 694 C C . SER A 1 93 ? -4.233 -1.627 0.879 1.00 98.44 93 SER A C 1
ATOM 696 O O . SER A 1 93 ? -3.839 -1.984 1.981 1.00 98.44 93 SER A O 1
ATOM 698 N N . GLY A 1 94 ? -5.471 -1.148 0.705 1.00 98.44 94 GLY A N 1
ATOM 699 C CA . GLY A 1 94 ? -6.440 -1.058 1.808 1.00 98.44 94 GLY A CA 1
ATOM 700 C C . GLY A 1 94 ? -6.800 -2.406 2.447 1.00 98.44 94 GLY A C 1
ATOM 701 O O . GLY A 1 94 ? -7.433 -2.437 3.498 1.00 98.44 94 GLY A O 1
ATOM 702 N N . THR A 1 95 ? -6.403 -3.528 1.839 1.00 98.50 95 THR A N 1
ATOM 703 C CA . THR A 1 95 ? -6.593 -4.857 2.426 1.00 98.50 95 THR A CA 1
ATOM 704 C C . THR A 1 95 ? -5.480 -5.280 3.390 1.00 98.50 95 THR A C 1
ATOM 706 O O . THR A 1 95 ? -5.721 -6.184 4.187 1.00 98.50 95 THR A O 1
ATOM 709 N N . TYR A 1 96 ? -4.297 -4.657 3.353 1.00 98.62 96 TYR A N 1
ATOM 710 C CA . TYR A 1 96 ? -3.134 -5.118 4.130 1.00 98.62 96 TYR A CA 1
ATOM 711 C C . TYR A 1 96 ? -2.237 -4.011 4.696 1.00 98.62 96 TYR A C 1
ATOM 713 O O . TYR A 1 96 ? -1.484 -4.280 5.625 1.00 98.62 96 TYR A O 1
ATOM 721 N N . ALA A 1 97 ? -2.254 -2.801 4.135 1.00 98.69 97 ALA A N 1
ATOM 722 C CA . ALA A 1 97 ? -1.312 -1.741 4.474 1.00 98.69 97 ALA A CA 1
ATOM 723 C C . ALA A 1 97 ? -1.923 -0.695 5.409 1.00 98.69 97 ALA A C 1
ATOM 725 O O . ALA A 1 97 ? -3.096 -0.338 5.291 1.00 98.69 97 ALA A O 1
ATOM 726 N N . HIS A 1 98 ? -1.066 -0.136 6.257 1.00 98.69 98 HIS A N 1
ATOM 727 C CA . HIS A 1 98 ? -1.322 1.009 7.117 1.00 98.69 98 HIS A CA 1
ATOM 728 C C . HIS A 1 98 ? -0.285 2.089 6.791 1.00 98.69 98 HIS A C 1
ATOM 730 O O . HIS A 1 98 ? 0.887 1.972 7.155 1.00 98.69 98 HIS A O 1
ATOM 736 N N . VAL A 1 99 ? -0.687 3.118 6.041 1.00 98.50 99 VAL A N 1
ATOM 737 C CA . VAL A 1 99 ? 0.207 4.207 5.618 1.00 98.50 99 VAL A CA 1
ATOM 738 C C . VAL A 1 99 ? -0.501 5.557 5.609 1.00 98.50 99 VAL A C 1
ATOM 740 O O . VAL A 1 99 ? -1.677 5.683 5.261 1.00 98.50 99 VAL A O 1
ATOM 743 N N . VAL A 1 100 ? 0.258 6.597 5.941 1.00 98.56 100 VAL A N 1
ATOM 744 C CA . VAL A 1 100 ? -0.184 7.998 5.888 1.00 98.56 100 VAL A CA 1
ATOM 745 C C . VAL A 1 100 ? 0.070 8.670 4.539 1.00 98.56 100 VAL A C 1
ATOM 747 O O . VAL A 1 100 ? -0.307 9.823 4.354 1.00 98.56 100 VAL A O 1
ATOM 750 N N . ASP A 1 101 ? 0.694 7.977 3.590 1.00 98.56 101 ASP A N 1
ATOM 751 C CA . ASP A 1 101 ? 0.802 8.429 2.207 1.00 98.56 101 ASP A CA 1
ATOM 752 C C . ASP A 1 101 ? 0.718 7.225 1.262 1.00 98.56 101 ASP A C 1
ATOM 754 O O . ASP A 1 101 ? 1.559 6.325 1.279 1.00 98.56 101 ASP A O 1
ATOM 758 N N . ARG A 1 102 ? -0.320 7.215 0.425 1.00 98.25 102 ARG A N 1
ATOM 759 C CA . ARG A 1 102 ? -0.543 6.198 -0.608 1.00 98.25 102 ARG A CA 1
ATOM 760 C C . ARG A 1 102 ? 0.551 6.107 -1.667 1.00 98.25 102 ARG A C 1
ATOM 762 O O . ARG A 1 102 ? 0.571 5.128 -2.407 1.00 98.25 102 ARG A O 1
ATOM 769 N N . ASP A 1 103 ? 1.404 7.121 -1.773 1.00 98.38 103 ASP A N 1
ATOM 770 C CA . ASP A 1 103 ? 2.472 7.169 -2.764 1.00 98.38 103 ASP A CA 1
ATOM 771 C C . ASP A 1 103 ? 3.762 6.474 -2.273 1.00 98.38 103 ASP A C 1
ATOM 773 O O . ASP A 1 103 ? 4.710 6.331 -3.044 1.00 98.38 103 ASP A O 1
ATOM 777 N N . TRP A 1 104 ? 3.787 5.953 -1.036 1.00 98.31 104 TRP A N 1
ATOM 778 C CA . TRP A 1 104 ? 4.895 5.172 -0.461 1.00 98.31 104 TRP A CA 1
ATOM 779 C C . TRP A 1 104 ? 4.911 3.709 -0.944 1.00 98.31 104 TRP A C 1
ATOM 781 O O . TRP A 1 104 ? 4.889 2.770 -0.148 1.00 98.31 104 TRP A O 1
ATOM 791 N N . TYR A 1 105 ? 4.935 3.501 -2.264 1.00 98.25 105 TYR A N 1
ATOM 792 C CA . TYR A 1 105 ? 4.904 2.171 -2.893 1.00 98.25 105 TYR A CA 1
ATOM 793 C C . TYR A 1 105 ? 6.106 1.296 -2.516 1.00 98.25 105 TYR A C 1
ATOM 795 O O . TYR A 1 105 ? 5.939 0.107 -2.255 1.00 98.25 105 TYR A O 1
ATOM 803 N N . ALA A 1 106 ? 7.294 1.897 -2.494 1.00 98.06 106 ALA A N 1
ATOM 804 C CA . ALA A 1 106 ? 8.552 1.302 -2.053 1.00 98.06 106 ALA A CA 1
ATOM 805 C C . ALA A 1 106 ? 9.316 2.295 -1.171 1.00 98.06 106 ALA A C 1
ATOM 807 O O . ALA A 1 106 ? 9.015 3.492 -1.133 1.00 98.06 106 ALA A O 1
ATOM 808 N N . ASP A 1 107 ? 10.363 1.818 -0.519 1.00 97.25 107 ASP A N 1
ATOM 809 C CA . ASP A 1 107 ? 11.295 2.628 0.258 1.00 97.25 107 ASP A CA 1
ATOM 810 C C . ASP A 1 107 ? 11.867 3.811 -0.538 1.00 97.25 107 ASP A C 1
ATOM 812 O O . ASP A 1 107 ? 11.991 4.921 -0.026 1.00 97.25 107 ASP A O 1
ATOM 816 N N . ALA A 1 108 ? 12.098 3.620 -1.838 1.00 96.44 108 ALA A N 1
ATOM 817 C CA . ALA A 1 108 ? 12.577 4.664 -2.737 1.00 96.44 108 ALA A CA 1
ATOM 818 C C . ALA A 1 108 ? 11.645 5.881 -2.872 1.00 96.44 108 ALA A C 1
ATOM 820 O O . ALA A 1 108 ? 12.130 6.961 -3.218 1.00 96.44 108 ALA A O 1
ATOM 821 N N . SER A 1 109 ? 10.345 5.699 -2.615 1.00 95.56 109 SER A N 1
ATOM 822 C CA . SER A 1 109 ? 9.299 6.735 -2.679 1.00 95.56 109 SER A CA 1
ATOM 823 C C . SER A 1 109 ? 8.975 7.377 -1.326 1.00 95.56 109 SER A C 1
ATOM 825 O O . SER A 1 109 ? 8.067 8.201 -1.238 1.00 95.56 109 SER A O 1
ATOM 827 N N . MET A 1 110 ? 9.701 7.009 -0.269 1.00 97.25 110 MET A N 1
ATOM 828 C CA . MET A 1 110 ? 9.503 7.551 1.071 1.00 97.25 110 MET A CA 1
ATOM 829 C C . MET A 1 110 ? 10.523 8.651 1.389 1.00 97.25 110 MET A C 1
ATOM 831 O O . MET A 1 110 ? 11.679 8.555 0.969 1.00 97.25 110 MET A O 1
ATOM 835 N N . PRO A 1 111 ? 10.139 9.675 2.173 1.00 96.75 111 PRO A N 1
ATOM 836 C CA . PRO A 1 111 ? 11.104 10.588 2.768 1.00 96.75 111 PRO A CA 1
ATOM 837 C C . PRO A 1 111 ? 11.933 9.862 3.839 1.00 96.75 111 PRO A C 1
ATOM 839 O O . PRO A 1 111 ? 11.426 8.989 4.553 1.00 96.75 111 PRO A O 1
ATOM 842 N N . THR A 1 112 ? 13.205 10.238 3.974 1.00 94.44 112 THR A N 1
ATOM 843 C CA . THR A 1 112 ? 14.149 9.628 4.928 1.00 94.44 112 THR A CA 1
ATOM 844 C C . THR A 1 112 ? 13.643 9.721 6.371 1.00 94.44 112 THR A C 1
ATOM 846 O O . THR A 1 112 ? 13.847 8.809 7.170 1.00 94.44 112 THR A O 1
ATOM 849 N N . GLU A 1 113 ? 12.924 10.793 6.702 1.00 95.94 113 GLU A N 1
ATOM 850 C CA . GLU A 1 113 ? 12.326 11.025 8.016 1.00 95.94 113 GLU A CA 1
ATOM 851 C C . GLU A 1 113 ? 11.227 10.007 8.343 1.00 95.94 113 GLU A C 1
ATOM 853 O O . GLU A 1 113 ? 11.104 9.579 9.487 1.00 95.94 113 GLU A O 1
ATOM 858 N N . ALA A 1 114 ? 10.431 9.578 7.357 1.00 96.81 114 ALA A N 1
ATOM 859 C CA . ALA A 1 114 ? 9.422 8.541 7.583 1.00 96.81 114 ALA A CA 1
ATOM 860 C C . ALA A 1 114 ? 10.077 7.180 7.852 1.00 96.81 114 ALA A C 1
ATOM 862 O O . ALA A 1 114 ? 9.596 6.412 8.686 1.00 96.81 114 ALA A O 1
ATOM 863 N N . TRP A 1 115 ? 11.201 6.912 7.184 1.00 91.69 115 TRP A N 1
ATOM 864 C CA . TRP A 1 115 ? 12.022 5.727 7.419 1.00 91.69 115 TRP A CA 1
ATOM 865 C C . TRP A 1 115 ? 12.587 5.692 8.840 1.00 91.69 115 TRP A C 1
ATOM 867 O O . TRP A 1 115 ? 12.449 4.683 9.533 1.00 91.69 115 TRP A O 1
ATOM 877 N N . SER A 1 116 ? 13.176 6.799 9.303 1.00 94.38 116 SER A N 1
ATOM 878 C CA . SER A 1 116 ? 13.748 6.884 10.653 1.00 94.38 116 SER A CA 1
ATOM 879 C C . SER A 1 116 ? 12.689 6.831 11.757 1.00 94.38 116 SER A C 1
ATOM 881 O O . SER A 1 116 ? 12.963 6.326 12.843 1.00 94.38 116 SER A O 1
ATOM 883 N N . GLN A 1 117 ? 11.466 7.283 11.469 1.00 96.50 117 GLN A N 1
ATOM 884 C CA . GLN A 1 117 ? 10.307 7.164 12.361 1.00 96.50 117 GLN A CA 1
ATOM 885 C C . GLN A 1 117 ? 9.671 5.764 12.364 1.00 96.50 117 GLN A C 1
ATOM 887 O O . GLN A 1 117 ? 8.744 5.520 13.132 1.00 96.50 117 GLN A O 1
ATOM 892 N N . GLY A 1 118 ? 10.160 4.835 11.537 1.00 96.50 118 GLY A N 1
ATOM 893 C CA . GLY A 1 118 ? 9.739 3.435 11.545 1.00 96.50 118 GLY A CA 1
ATOM 894 C C . GLY A 1 118 ? 8.579 3.092 10.610 1.00 96.50 118 GLY A C 1
ATOM 895 O O . GLY A 1 118 ? 8.158 1.934 10.599 1.00 96.50 118 GLY A O 1
ATOM 896 N N . CYS A 1 119 ? 8.082 4.032 9.798 1.00 98.00 119 CYS A N 1
ATOM 897 C CA . CYS A 1 119 ? 7.099 3.693 8.770 1.00 98.00 119 CYS A CA 1
ATOM 898 C C . CYS A 1 119 ? 7.698 2.743 7.735 1.00 98.00 119 CYS A C 1
ATOM 900 O O . CYS A 1 119 ? 8.881 2.813 7.398 1.00 98.00 119 CYS A O 1
ATOM 902 N N . LYS A 1 120 ? 6.850 1.858 7.214 1.00 98.06 120 LYS A N 1
ATOM 903 C CA . LYS A 1 120 ? 7.212 0.867 6.200 1.00 98.06 120 LYS A CA 1
ATOM 904 C C . LYS A 1 120 ? 6.478 1.151 4.902 1.00 98.06 120 LYS A C 1
ATOM 906 O O . LYS A 1 120 ? 5.308 1.534 4.930 1.00 98.06 120 LYS A O 1
ATOM 911 N N . ASP A 1 121 ? 7.159 0.940 3.782 1.00 98.44 121 ASP A N 1
ATOM 912 C CA . ASP A 1 121 ? 6.559 1.071 2.460 1.00 98.44 121 ASP A CA 1
ATOM 913 C C . ASP A 1 121 ? 5.483 0.005 2.209 1.00 98.44 121 ASP A C 1
ATOM 915 O O . ASP A 1 121 ? 5.461 -1.053 2.844 1.00 98.44 121 ASP A O 1
ATOM 919 N N . ILE A 1 122 ? 4.580 0.286 1.270 1.00 98.75 122 ILE A N 1
ATOM 920 C CA . ILE A 1 122 ? 3.440 -0.582 0.959 1.00 98.75 122 ILE A CA 1
ATOM 921 C C . ILE A 1 122 ? 3.918 -1.960 0.473 1.00 98.75 122 ILE A C 1
ATOM 923 O O . ILE A 1 122 ? 3.349 -2.973 0.877 1.00 98.75 122 ILE A O 1
ATOM 927 N N . ALA A 1 123 ? 4.971 -2.031 -0.350 1.00 98.50 123 ALA A N 1
ATOM 928 C CA . ALA A 1 123 ? 5.518 -3.303 -0.821 1.00 98.50 123 ALA A CA 1
ATOM 929 C C . ALA A 1 123 ? 6.075 -4.161 0.329 1.00 98.50 123 ALA A C 1
ATOM 931 O O . ALA A 1 123 ? 5.827 -5.366 0.364 1.00 98.50 123 ALA A O 1
ATOM 932 N N . TRP A 1 124 ? 6.759 -3.559 1.305 1.00 98.38 124 TRP A N 1
ATOM 933 C CA . TRP A 1 124 ? 7.197 -4.268 2.509 1.00 98.38 124 TRP A CA 1
ATOM 934 C C . TRP A 1 124 ? 5.996 -4.791 3.304 1.00 98.38 124 TRP A C 1
ATOM 936 O O . TRP A 1 124 ? 5.954 -5.968 3.662 1.00 98.38 124 TRP A O 1
ATOM 946 N N . GLN A 1 125 ? 4.980 -3.954 3.523 1.00 98.50 125 GLN A N 1
ATOM 947 C CA . GLN A 1 125 ? 3.775 -4.339 4.265 1.00 98.50 125 GLN A CA 1
ATOM 948 C C . GLN A 1 125 ? 2.983 -5.471 3.589 1.00 98.50 125 GLN A C 1
ATOM 950 O O . GLN A 1 125 ? 2.419 -6.310 4.289 1.00 98.50 125 GLN A O 1
ATOM 955 N N . LEU A 1 126 ? 2.991 -5.554 2.251 1.00 98.12 126 LEU A N 1
ATOM 956 C CA . LEU A 1 126 ? 2.322 -6.613 1.482 1.00 98.12 126 LEU A CA 1
ATOM 957 C C . LEU A 1 126 ? 2.743 -8.023 1.914 1.00 98.12 126 LEU A C 1
ATOM 959 O O . LEU A 1 126 ? 1.903 -8.917 1.961 1.00 98.12 126 LEU A O 1
ATOM 963 N N . ILE A 1 127 ? 4.029 -8.228 2.210 1.00 96.06 127 ILE A N 1
ATOM 964 C CA . ILE A 1 127 ? 4.559 -9.562 2.525 1.00 96.06 127 ILE A CA 1
ATOM 965 C C . ILE A 1 127 ? 4.679 -9.827 4.033 1.00 96.06 127 ILE A C 1
ATOM 967 O O . ILE A 1 127 ? 4.870 -10.979 4.418 1.00 96.06 127 ILE A O 1
ATOM 971 N N . HIS A 1 128 ? 4.568 -8.786 4.870 1.00 96.38 128 HIS A N 1
ATOM 972 C CA . HIS A 1 128 ? 4.787 -8.875 6.320 1.00 96.38 128 HIS A CA 1
ATOM 973 C C . HIS A 1 128 ? 3.511 -8.733 7.158 1.00 96.38 128 HIS A C 1
ATOM 975 O O . HIS A 1 128 ? 3.414 -9.374 8.202 1.00 96.38 128 HIS A O 1
ATOM 981 N N . ASN A 1 129 ? 2.533 -7.919 6.742 1.00 97.19 129 ASN A N 1
ATOM 982 C CA . ASN A 1 129 ? 1.369 -7.629 7.589 1.00 97.19 129 ASN A CA 1
ATOM 983 C C . ASN A 1 129 ? 0.353 -8.774 7.596 1.00 97.19 129 ASN A C 1
ATOM 985 O O . ASN A 1 129 ? -0.223 -9.096 8.635 1.00 97.19 129 ASN A O 1
ATOM 989 N N . VAL A 1 130 ? 0.107 -9.379 6.430 1.00 95.62 130 VAL A N 1
ATOM 990 C CA . VAL A 1 130 ? -0.898 -10.432 6.266 1.00 95.62 130 VAL A CA 1
ATOM 991 C C . VAL A 1 130 ? -0.325 -11.579 5.444 1.00 95.62 130 VAL A C 1
ATOM 993 O O . VAL A 1 130 ? 0.251 -11.379 4.377 1.00 95.62 130 VAL A O 1
ATOM 996 N N . ASP A 1 131 ? -0.535 -12.806 5.917 1.00 94.06 131 ASP A N 1
ATOM 997 C CA . ASP A 1 131 ? -0.268 -14.017 5.144 1.00 94.06 131 ASP A CA 1
ATOM 998 C C . ASP A 1 131 ? -1.304 -14.166 4.018 1.00 94.06 131 ASP A C 1
ATOM 1000 O O . ASP A 1 131 ? -2.372 -14.745 4.212 1.00 94.06 131 ASP A O 1
ATOM 1004 N N . ILE A 1 132 ? -1.023 -13.581 2.854 1.00 94.31 132 ILE A N 1
ATOM 1005 C CA . ILE A 1 132 ? -1.921 -13.615 1.696 1.00 94.31 132 ILE A CA 1
ATOM 1006 C C . ILE A 1 132 ? -1.613 -14.837 0.833 1.00 94.31 132 ILE A C 1
ATOM 1008 O O . ILE A 1 132 ? -0.469 -15.041 0.428 1.00 94.31 132 ILE A O 1
ATOM 1012 N N . ASN A 1 133 ? -2.644 -15.619 0.497 1.00 92.62 133 ASN A N 1
ATOM 1013 C CA . ASN A 1 133 ? -2.475 -16.803 -0.341 1.00 92.62 133 ASN A CA 1
ATOM 1014 C C . ASN A 1 133 ? -2.302 -16.422 -1.812 1.00 92.62 133 ASN A C 1
ATOM 1016 O O . ASN A 1 133 ? -1.443 -16.958 -2.491 1.00 92.62 133 ASN A O 1
ATOM 1020 N N . VAL A 1 134 ? -3.100 -15.495 -2.336 1.00 93.12 134 VAL A N 1
ATOM 1021 C CA . VAL A 1 134 ? -3.057 -15.151 -3.767 1.00 93.12 134 VAL A CA 1
ATOM 1022 C C . VAL A 1 134 ? -2.834 -13.658 -3.950 1.00 93.12 134 VAL A C 1
ATOM 1024 O O . VAL A 1 134 ? -3.637 -12.858 -3.486 1.00 93.12 134 VAL A O 1
ATOM 1027 N N . ILE A 1 135 ? -1.773 -13.276 -4.653 1.00 95.56 135 ILE A N 1
ATOM 1028 C CA . ILE A 1 135 ? -1.458 -11.893 -5.020 1.00 95.56 135 ILE A CA 1
ATOM 1029 C C . ILE A 1 135 ? -1.288 -11.856 -6.538 1.00 95.56 135 ILE A C 1
ATOM 1031 O O . ILE A 1 135 ? -0.299 -12.364 -7.055 1.00 95.56 135 ILE A O 1
ATOM 1035 N N . LEU A 1 136 ? -2.250 -11.275 -7.256 1.00 94.50 136 LEU A N 1
ATOM 1036 C CA . LEU A 1 136 ? -2.202 -11.131 -8.713 1.00 94.50 136 LEU A CA 1
ATOM 1037 C C . LEU A 1 136 ? -2.400 -9.664 -9.105 1.00 94.50 136 LEU A C 1
ATOM 1039 O O . LEU A 1 136 ? -3.427 -9.058 -8.786 1.00 94.50 136 LEU A O 1
ATOM 1043 N N . GLY A 1 137 ? -1.442 -9.102 -9.831 1.00 95.81 137 GLY A N 1
ATOM 1044 C CA . GLY A 1 137 ? -1.549 -7.775 -10.421 1.00 95.81 137 GLY A CA 1
ATOM 1045 C C . GLY A 1 137 ? -0.250 -7.338 -11.072 1.00 95.81 137 GLY A C 1
ATOM 1046 O O . GLY A 1 137 ? 0.492 -8.173 -11.570 1.00 95.81 137 GLY A O 1
ATOM 1047 N N . GLY A 1 138 ? -0.008 -6.030 -11.093 1.00 95.12 138 GLY A N 1
ATOM 1048 C CA . GLY A 1 138 ? 1.263 -5.444 -11.512 1.00 95.12 138 GLY A CA 1
ATOM 1049 C C . GLY A 1 138 ? 2.157 -5.054 -10.327 1.00 95.12 138 GLY A C 1
ATOM 1050 O O . GLY A 1 138 ? 1.809 -5.256 -9.159 1.00 95.12 138 GLY A O 1
ATOM 1051 N N . GLY A 1 139 ? 3.218 -4.297 -10.614 1.00 96.00 139 GLY A N 1
ATOM 1052 C CA . GLY A 1 139 ? 4.004 -3.582 -9.599 1.00 96.00 139 GLY A CA 1
ATOM 1053 C C . GLY A 1 139 ? 5.314 -4.258 -9.204 1.00 96.00 139 GLY A C 1
ATOM 1054 O O . GLY A 1 139 ? 5.850 -3.952 -8.137 1.00 96.00 139 GLY A O 1
ATOM 1055 N N . ARG A 1 140 ? 5.843 -5.141 -10.058 1.00 95.75 140 ARG A N 1
ATOM 1056 C CA . ARG A 1 140 ? 7.130 -5.825 -9.864 1.00 95.75 140 ARG A CA 1
ATOM 1057 C C . ARG A 1 140 ? 8.292 -4.891 -9.507 1.00 95.75 140 ARG A C 1
ATOM 1059 O O . ARG A 1 140 ? 9.077 -5.229 -8.624 1.00 95.75 140 ARG A O 1
ATOM 1066 N N . ILE A 1 141 ? 8.346 -3.693 -10.101 1.00 96.44 141 ILE A N 1
ATOM 1067 C CA . ILE A 1 141 ? 9.421 -2.708 -9.875 1.00 96.44 141 ILE A CA 1
ATOM 1068 C C . ILE A 1 141 ? 9.638 -2.356 -8.392 1.00 96.44 141 ILE A C 1
ATOM 1070 O O . ILE A 1 141 ? 10.754 -2.051 -7.983 1.00 96.44 141 ILE A O 1
ATOM 1074 N N . TYR A 1 142 ? 8.588 -2.418 -7.563 1.00 97.88 142 TYR A N 1
ATOM 1075 C CA . TYR A 1 142 ? 8.637 -2.044 -6.142 1.00 97.88 142 TYR A CA 1
ATOM 1076 C C . TYR A 1 142 ? 9.137 -3.165 -5.224 1.00 97.88 142 TYR A C 1
ATOM 1078 O O . TYR A 1 142 ? 9.319 -2.945 -4.025 1.00 97.88 142 TYR A O 1
ATOM 1086 N N . MET A 1 143 ? 9.329 -4.365 -5.772 1.00 97.50 143 MET A N 1
ATOM 1087 C CA . MET A 1 143 ? 9.633 -5.571 -5.006 1.00 97.50 143 MET A CA 1
ATOM 1088 C C . MET A 1 143 ? 11.098 -5.995 -5.102 1.00 97.50 143 MET A C 1
ATOM 1090 O O . MET A 1 143 ? 11.529 -6.827 -4.307 1.00 97.50 143 MET A O 1
ATOM 1094 N N . THR A 1 144 ? 11.859 -5.452 -6.056 1.00 97.50 144 THR A N 1
ATOM 1095 C CA . THR A 1 144 ? 13.245 -5.852 -6.321 1.00 97.50 144 THR A CA 1
ATOM 1096 C C . THR A 1 144 ? 14.241 -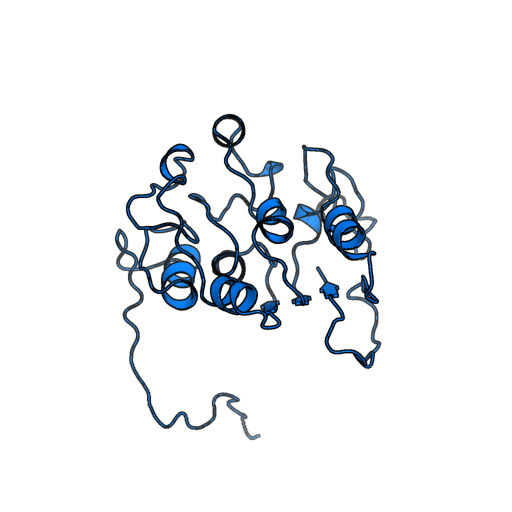4.705 -6.105 1.00 97.50 144 THR A C 1
ATOM 1098 O O . THR A 1 144 ? 13.874 -3.530 -6.244 1.00 97.50 144 THR A O 1
ATOM 1101 N N . PRO A 1 145 ? 15.510 -5.026 -5.779 1.00 98.12 145 PRO A N 1
ATOM 1102 C CA . PRO A 1 145 ? 16.566 -4.035 -5.584 1.00 98.12 145 PRO A CA 1
ATOM 1103 C C . PRO A 1 145 ? 16.790 -3.139 -6.801 1.00 98.12 145 PRO A C 1
ATOM 1105 O O . PRO A 1 145 ? 16.612 -3.571 -7.946 1.00 98.12 145 PRO A O 1
ATOM 1108 N N . ALA A 1 146 ? 17.265 -1.922 -6.540 1.00 97.62 146 ALA A N 1
ATOM 1109 C CA . ALA A 1 146 ? 17.667 -0.944 -7.538 1.00 97.62 146 ALA A CA 1
ATOM 1110 C C . ALA A 1 146 ? 18.567 -1.569 -8.615 1.00 97.62 146 ALA A C 1
ATOM 1112 O O . ALA A 1 146 ? 19.622 -2.126 -8.314 1.00 97.62 146 ALA A O 1
ATOM 1113 N N . GLY A 1 147 ? 18.148 -1.468 -9.878 1.00 96.06 147 GLY A N 1
ATOM 1114 C CA . GLY A 1 147 ? 18.916 -1.974 -11.021 1.00 96.06 147 GLY A CA 1
ATOM 1115 C C . GLY A 1 147 ? 18.664 -3.438 -11.386 1.00 96.06 147 GLY A C 1
ATOM 1116 O O . GLY A 1 147 ? 19.198 -3.889 -12.395 1.00 96.06 147 GLY A O 1
ATOM 1117 N N . THR A 1 148 ? 17.830 -4.166 -10.636 1.00 96.38 148 THR A N 1
ATOM 1118 C CA . THR A 1 148 ? 17.413 -5.527 -11.014 1.00 96.38 148 THR A CA 1
ATOM 1119 C C . THR A 1 148 ? 16.593 -5.471 -12.311 1.00 96.38 148 THR A C 1
ATOM 1121 O O . THR A 1 148 ? 15.543 -4.824 -12.290 1.00 96.38 148 THR A O 1
ATOM 1124 N N . PR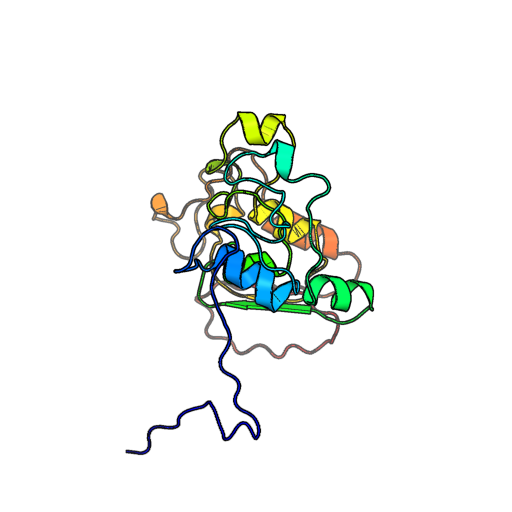O A 1 149 ? 17.016 -6.116 -13.418 1.00 95.62 149 PRO A N 1
ATOM 1125 C CA . PRO A 1 149 ? 16.265 -6.094 -14.672 1.00 95.62 149 PRO A CA 1
ATOM 1126 C C . PRO A 1 149 ? 14.891 -6.747 -14.537 1.00 95.62 149 PRO A C 1
ATOM 1128 O O . PRO A 1 149 ? 14.758 -7.805 -13.916 1.00 95.62 149 PRO A O 1
ATOM 1131 N N . ASP A 1 150 ? 13.876 -6.136 -15.142 1.00 92.62 150 ASP A N 1
ATOM 1132 C CA . ASP A 1 150 ? 12.553 -6.748 -15.232 1.00 92.62 150 ASP A CA 1
ATOM 1133 C C . ASP A 1 150 ? 12.589 -7.960 -16.187 1.00 92.62 150 ASP A C 1
ATOM 1135 O O . ASP A 1 150 ? 13.151 -7.855 -17.279 1.00 92.62 150 ASP A O 1
ATOM 1139 N N . PRO A 1 151 ? 12.016 -9.119 -15.814 1.00 90.44 151 PRO A N 1
ATOM 1140 C CA . PRO A 1 151 ? 12.070 -10.322 -16.643 1.00 90.44 151 PRO A CA 1
ATOM 1141 C C . PRO A 1 151 ? 11.279 -10.211 -17.956 1.00 90.44 151 PRO A C 1
ATOM 1143 O O . PRO A 1 151 ? 11.589 -10.927 -18.907 1.00 90.44 151 PRO A O 1
ATOM 1146 N N . GLU A 1 152 ? 10.261 -9.352 -18.028 1.00 87.25 152 GLU A N 1
ATOM 1147 C CA . GLU A 1 152 ? 9.479 -9.104 -19.243 1.00 87.25 152 GLU A CA 1
ATOM 1148 C C . GLU A 1 152 ? 10.102 -7.985 -20.091 1.00 87.25 152 GLU A C 1
ATOM 1150 O O . GLU A 1 152 ? 10.077 -8.047 -21.321 1.00 87.25 152 GLU A O 1
ATOM 1155 N N . TYR A 1 153 ? 10.739 -7.007 -19.441 1.00 91.50 153 TYR A N 1
ATOM 1156 C CA . TYR A 1 153 ? 11.369 -5.849 -20.079 1.00 91.50 153 TYR A CA 1
ATOM 1157 C C . TYR A 1 153 ? 12.863 -5.698 -19.722 1.00 91.50 153 TYR A C 1
ATOM 1159 O O . TYR A 1 153 ? 13.274 -4.628 -19.263 1.00 91.50 153 TYR A O 1
ATOM 1167 N N . PRO A 1 154 ? 13.726 -6.698 -19.996 1.00 91.56 154 PRO A N 1
ATOM 1168 C CA . PRO A 1 154 ? 15.113 -6.719 -19.507 1.00 91.56 154 PRO A CA 1
ATOM 1169 C C . PRO A 1 154 ? 15.996 -5.602 -20.079 1.00 91.56 154 PRO A C 1
ATOM 1171 O O . PRO A 1 154 ? 17.010 -5.243 -19.489 1.00 91.56 154 PRO A O 1
ATOM 1174 N N . ASN A 1 155 ? 15.604 -5.030 -21.221 1.00 94.00 155 ASN A N 1
ATOM 1175 C CA . ASN A 1 155 ? 16.326 -3.944 -21.890 1.00 94.00 155 ASN A CA 1
ATOM 1176 C C . ASN A 1 155 ? 15.798 -2.545 -21.519 1.00 94.00 155 ASN A C 1
ATOM 1178 O O . ASN A 1 155 ? 16.250 -1.552 -22.086 1.00 94.00 155 ASN A O 1
ATOM 1182 N N . SER A 1 156 ? 14.825 -2.444 -20.607 1.00 93.94 156 SER A N 1
ATOM 1183 C CA . SER A 1 156 ? 14.234 -1.172 -20.192 1.00 93.94 156 SER A CA 1
ATOM 1184 C C . SER A 1 156 ? 14.667 -0.811 -18.777 1.00 93.94 156 SER A C 1
ATOM 1186 O O . SER A 1 156 ? 14.080 -1.271 -17.803 1.00 93.94 156 SER A O 1
ATOM 1188 N N . ALA A 1 157 ? 15.639 0.096 -18.655 1.00 93.75 157 ALA A N 1
ATOM 1189 C CA . ALA A 1 157 ? 16.088 0.591 -17.351 1.00 93.75 157 ALA A CA 1
ATOM 1190 C C . ALA A 1 157 ? 14.961 1.249 -16.528 1.00 93.75 157 ALA A C 1
ATOM 1192 O O . ALA A 1 157 ? 15.032 1.277 -15.304 1.00 93.75 157 ALA A O 1
ATOM 1193 N N . LEU A 1 158 ? 13.905 1.745 -17.190 1.00 93.69 158 LEU A N 1
ATOM 1194 C CA . LEU A 1 158 ? 12.717 2.311 -16.539 1.00 93.69 158 LEU A CA 1
ATOM 1195 C C . LEU A 1 158 ? 11.856 1.258 -15.824 1.00 93.69 158 LEU A C 1
ATOM 1197 O O . LEU A 1 158 ? 11.063 1.624 -14.962 1.00 93.69 158 LEU A O 1
ATOM 1201 N N . MET A 1 159 ? 11.997 -0.019 -16.191 1.00 93.88 159 MET A N 1
ATOM 1202 C CA . MET A 1 159 ? 11.284 -1.137 -15.564 1.00 93.88 159 MET A CA 1
ATOM 1203 C C . MET A 1 159 ? 12.126 -1.847 -14.504 1.00 93.88 159 MET A C 1
ATOM 1205 O O . MET A 1 159 ? 11.632 -2.754 -13.844 1.00 93.88 159 MET A O 1
ATOM 1209 N N . ASN A 1 160 ? 13.382 -1.443 -14.306 1.00 95.81 160 ASN A N 1
ATOM 1210 C CA . ASN A 1 160 ? 14.223 -2.061 -13.293 1.00 95.81 160 ASN A CA 1
ATOM 1211 C C . ASN A 1 160 ? 13.651 -1.844 -11.887 1.00 95.81 160 ASN A C 1
ATOM 1213 O O . ASN A 1 160 ? 12.965 -0.856 -11.609 1.00 95.81 160 ASN A O 1
ATOM 1217 N N . GLY A 1 161 ? 13.997 -2.765 -10.987 1.00 97.19 161 GLY A N 1
ATOM 1218 C CA . GLY A 1 161 ? 13.715 -2.633 -9.563 1.00 97.19 161 GLY A CA 1
ATOM 1219 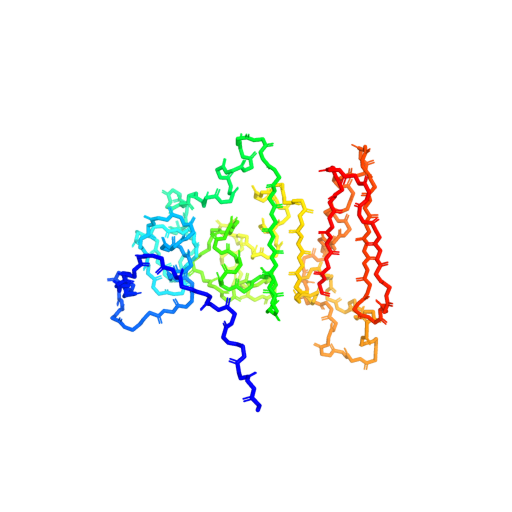C C . GLY A 1 161 ? 14.160 -1.276 -9.031 1.00 97.19 161 GLY A C 1
ATOM 1220 O O . GLY A 1 161 ? 15.158 -0.718 -9.500 1.00 97.19 161 GLY A O 1
ATOM 1221 N N . VAL A 1 162 ? 13.408 -0.735 -8.072 1.00 97.75 162 VAL A N 1
ATOM 1222 C CA . VAL A 1 162 ? 13.659 0.605 -7.516 1.00 97.75 162 VAL A CA 1
ATOM 1223 C C . VAL A 1 162 ? 14.084 0.592 -6.053 1.00 97.75 162 VAL A C 1
ATOM 1225 O O . VAL A 1 162 ? 14.459 1.648 -5.546 1.00 97.75 162 VAL A O 1
ATOM 1228 N N . ARG A 1 163 ? 14.029 -0.554 -5.360 1.00 97.56 163 ARG A N 1
ATOM 1229 C CA . ARG A 1 163 ? 14.267 -0.590 -3.911 1.00 97.56 163 ARG A CA 1
ATOM 1230 C C . ARG A 1 163 ? 15.705 -0.217 -3.554 1.00 97.56 163 ARG A C 1
ATOM 1232 O O . ARG A 1 163 ? 16.650 -0.795 -4.089 1.00 97.56 163 ARG A O 1
ATOM 1239 N N . LYS A 1 164 ? 15.885 0.733 -2.639 1.00 97.19 164 LYS A N 1
ATOM 1240 C CA . LYS A 1 164 ? 17.197 1.224 -2.179 1.00 97.19 164 LYS A CA 1
ATOM 1241 C C . LYS A 1 164 ? 17.736 0.419 -0.997 1.00 97.19 164 LYS A C 1
ATOM 1243 O O . LYS A 1 164 ? 18.934 0.454 -0.740 1.00 97.19 164 LYS A O 1
ATOM 1248 N N . ASP A 1 165 ? 16.873 -0.319 -0.309 1.00 95.50 165 ASP A N 1
ATOM 1249 C CA . ASP A 1 165 ? 17.218 -1.173 0.831 1.00 95.50 165 ASP A CA 1
ATOM 1250 C C . ASP A 1 165 ? 17.899 -2.504 0.458 1.00 95.50 165 ASP A C 1
ATOM 1252 O O . ASP A 1 165 ? 18.300 -3.255 1.344 1.00 95.50 165 ASP A O 1
ATOM 1256 N N . GLY A 1 166 ? 18.044 -2.801 -0.837 1.00 95.00 166 GLY A N 1
ATOM 1257 C CA . GLY A 1 166 ? 18.694 -4.021 -1.323 1.00 95.00 166 GLY A CA 1
ATOM 1258 C C . GLY A 1 166 ? 17.860 -5.296 -1.159 1.00 95.00 166 GLY A C 1
ATOM 1259 O O . GLY A 1 166 ? 18.343 -6.378 -1.492 1.00 95.00 166 GLY A O 1
ATOM 1260 N N . ASN A 1 167 ? 16.610 -5.195 -0.696 1.00 96.50 167 ASN A N 1
ATOM 1261 C CA . ASN A 1 167 ? 15.766 -6.359 -0.455 1.00 96.50 167 ASN A CA 1
ATOM 1262 C C . ASN A 1 167 ? 15.081 -6.845 -1.736 1.00 96.50 167 ASN A C 1
ATOM 1264 O O . ASN A 1 167 ? 14.532 -6.061 -2.510 1.00 96.50 167 ASN A O 1
ATOM 1268 N N . ASN A 1 168 ? 15.045 -8.165 -1.926 1.00 96.81 168 ASN A N 1
ATOM 1269 C CA . ASN A 1 168 ? 14.167 -8.804 -2.901 1.00 96.81 168 ASN A CA 1
ATOM 1270 C C . ASN A 1 168 ? 12.957 -9.401 -2.175 1.00 96.81 168 ASN A C 1
ATOM 1272 O O . ASN A 1 168 ? 12.999 -10.521 -1.665 1.00 96.81 168 ASN A O 1
ATOM 1276 N N . LEU A 1 169 ? 11.867 -8.637 -2.145 1.00 96.56 169 LEU A N 1
ATOM 1277 C CA . LEU A 1 169 ? 10.643 -8.989 -1.430 1.00 96.56 169 LEU A CA 1
ATOM 1278 C C . LEU A 1 169 ? 9.920 -10.197 -2.042 1.00 96.56 169 LEU A C 1
ATOM 1280 O O . LEU A 1 169 ? 9.207 -10.900 -1.330 1.00 96.56 169 LEU A O 1
ATOM 1284 N N . ILE A 1 170 ? 10.109 -10.461 -3.340 1.00 92.50 170 ILE A N 1
ATOM 1285 C CA . ILE A 1 170 ? 9.552 -11.656 -3.995 1.00 92.50 170 ILE A CA 1
ATOM 1286 C C . ILE A 1 170 ? 10.224 -12.900 -3.415 1.00 92.50 170 ILE A C 1
ATOM 1288 O O . ILE A 1 170 ? 9.537 -13.809 -2.952 1.00 92.50 170 ILE A O 1
ATOM 1292 N N . ASN A 1 171 ? 11.558 -12.907 -3.364 1.00 92.00 171 ASN A N 1
ATOM 1293 C CA . ASN A 1 171 ? 12.317 -14.021 -2.797 1.00 92.00 171 ASN A CA 1
ATOM 1294 C C . ASN A 1 171 ? 11.989 -14.219 -1.317 1.00 92.00 171 ASN A C 1
ATOM 1296 O O . ASN A 1 171 ? 11.679 -15.335 -0.916 1.00 92.00 171 ASN A O 1
ATOM 1300 N N . MET A 1 172 ? 11.947 -13.137 -0.534 1.00 93.69 172 MET A N 1
ATOM 1301 C CA . MET A 1 172 ? 11.575 -13.206 0.883 1.00 93.69 172 MET A CA 1
ATOM 1302 C C . MET A 1 172 ? 10.182 -13.824 1.085 1.00 93.69 172 MET A C 1
ATOM 1304 O O . MET A 1 172 ? 9.996 -14.669 1.960 1.00 93.69 172 MET A O 1
ATOM 1308 N N . TRP A 1 173 ? 9.198 -13.440 0.263 1.00 90.56 173 TRP A N 1
ATOM 1309 C CA . TRP A 1 173 ? 7.840 -13.985 0.349 1.00 90.56 173 TRP A CA 1
ATOM 1310 C C . TRP A 1 173 ? 7.774 -15.474 -0.018 1.00 90.56 173 TRP A C 1
ATOM 1312 O O . TRP A 1 173 ? 7.026 -16.220 0.623 1.00 90.56 173 TRP A O 1
ATOM 1322 N N . LEU A 1 174 ? 8.559 -15.902 -1.016 1.00 87.06 174 LEU A N 1
ATOM 1323 C CA . LEU A 1 174 ? 8.680 -17.302 -1.431 1.00 87.06 174 LEU A CA 1
ATOM 1324 C C . LEU A 1 174 ? 9.386 -18.146 -0.362 1.00 87.06 174 LEU A C 1
ATOM 1326 O O . LEU A 1 174 ? 8.908 -19.221 -0.013 1.00 87.06 174 LEU A O 1
ATOM 1330 N N . GLU A 1 175 ? 10.507 -17.672 0.177 1.00 86.75 175 GLU A N 1
ATOM 1331 C CA . GLU A 1 175 ? 11.307 -18.365 1.197 1.00 86.75 175 GLU A CA 1
ATOM 1332 C C . GLU A 1 175 ? 10.537 -18.571 2.499 1.00 86.75 175 GLU A C 1
ATOM 1334 O O . GLU A 1 175 ? 10.539 -19.678 3.036 1.00 86.75 175 GLU A O 1
ATOM 1339 N N . ALA A 1 176 ? 9.791 -17.559 2.955 1.00 83.44 176 ALA A N 1
ATOM 1340 C CA . ALA A 1 176 ? 8.937 -17.657 4.142 1.00 83.44 176 ALA A CA 1
ATOM 1341 C C . ALA A 1 176 ? 7.880 -18.771 4.042 1.00 83.44 176 ALA A C 1
ATOM 1343 O O . ALA A 1 176 ? 7.312 -19.197 5.047 1.00 83.44 176 ALA A O 1
ATOM 1344 N N . ARG A 1 177 ? 7.604 -19.230 2.821 1.00 74.94 177 ARG A N 1
ATOM 1345 C CA . ARG A 1 177 ? 6.568 -20.201 2.504 1.00 74.94 177 ARG A CA 1
ATOM 1346 C C . ARG A 1 177 ? 7.120 -21.597 2.232 1.00 74.94 177 ARG A C 1
ATOM 1348 O O . ARG A 1 177 ? 6.422 -22.550 2.520 1.00 74.94 177 ARG A O 1
ATOM 1355 N N . GLN A 1 178 ? 8.384 -21.772 1.833 1.00 58.19 178 GLN A N 1
ATOM 1356 C CA . GLN A 1 178 ? 8.985 -23.067 1.441 1.00 58.19 178 GLN A CA 1
ATOM 1357 C C . GLN A 1 178 ? 8.890 -24.234 2.457 1.00 58.19 178 GLN A C 1
ATOM 1359 O O . GLN A 1 178 ? 9.177 -25.376 2.096 1.00 58.19 178 GLN A O 1
ATOM 1364 N N . VAL A 1 179 ? 8.411 -24.014 3.683 1.00 45.03 179 VAL A N 1
ATOM 1365 C CA . VAL A 1 179 ? 8.029 -25.073 4.628 1.00 45.03 179 VAL A CA 1
ATOM 1366 C C . VAL A 1 179 ? 6.592 -25.562 4.342 1.00 45.03 179 VAL A C 1
ATOM 1368 O O . VAL A 1 179 ? 5.674 -25.283 5.105 1.00 45.03 179 VAL A O 1
ATOM 1371 N N . GLY A 1 180 ? 6.381 -26.314 3.250 1.00 44.44 180 GLY A N 1
ATOM 1372 C CA . GLY A 1 180 ? 5.230 -27.236 3.137 1.00 44.44 180 GLY A 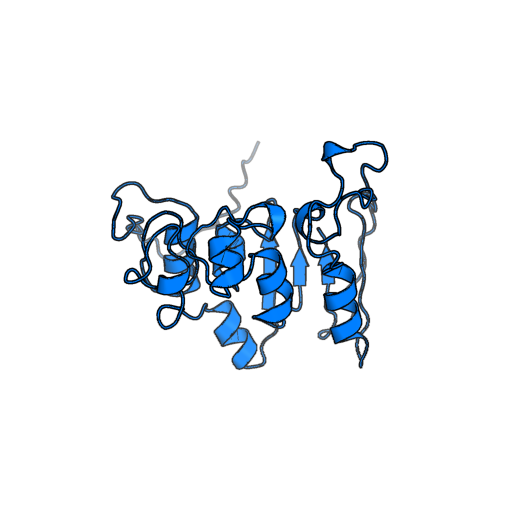CA 1
ATOM 1373 C C . GLY A 1 180 ? 4.346 -27.194 1.881 1.00 44.44 180 GLY A C 1
ATOM 1374 O O . GLY A 1 180 ? 3.830 -28.251 1.517 1.00 44.44 180 GLY A O 1
ATOM 1375 N N . ASP A 1 181 ? 4.194 -26.066 1.177 1.00 44.97 181 ASP A N 1
ATOM 1376 C CA . ASP A 1 181 ? 3.345 -25.996 -0.034 1.00 44.97 181 ASP A CA 1
ATOM 1377 C C . ASP A 1 181 ? 4.124 -25.812 -1.350 1.00 44.97 181 ASP A C 1
ATOM 1379 O O . ASP A 1 181 ? 5.327 -25.557 -1.388 1.00 44.97 181 ASP A O 1
ATOM 1383 N N . ARG A 1 182 ? 3.422 -26.012 -2.474 1.00 46.50 182 ARG A N 1
ATOM 1384 C CA . ARG A 1 182 ? 3.918 -25.746 -3.835 1.00 46.50 182 ARG A CA 1
ATOM 1385 C C . ARG A 1 182 ? 3.598 -24.293 -4.195 1.00 46.50 182 ARG A C 1
ATOM 1387 O O . ARG A 1 182 ? 2.451 -23.891 -4.022 1.00 46.50 182 ARG A O 1
ATOM 1394 N N . TRP A 1 183 ? 4.563 -23.555 -4.746 1.00 49.59 183 TRP A N 1
ATOM 1395 C CA . TRP A 1 183 ? 4.433 -22.145 -5.158 1.00 49.59 183 TRP A CA 1
ATOM 1396 C C . TRP A 1 183 ? 4.858 -21.974 -6.613 1.00 49.59 183 TRP A C 1
ATOM 1398 O O . TRP A 1 183 ? 5.602 -22.797 -7.150 1.00 49.59 183 TRP A O 1
ATOM 1408 N N . TRP A 1 184 ? 4.422 -20.886 -7.241 1.00 49.59 184 TRP A N 1
ATOM 1409 C CA . TRP A 1 184 ? 4.821 -20.537 -8.602 1.00 49.59 184 TRP A CA 1
ATOM 1410 C C . TRP A 1 184 ? 4.947 -19.022 -8.777 1.00 49.59 184 TRP A C 1
ATOM 1412 O O . TRP A 1 184 ? 3.995 -18.288 -8.516 1.00 49.59 184 TRP A O 1
ATOM 1422 N N . ASP A 1 185 ? 6.118 -18.590 -9.256 1.00 50.44 185 ASP A N 1
ATOM 1423 C CA . ASP A 1 185 ? 6.321 -17.293 -9.906 1.00 50.44 185 ASP A CA 1
ATOM 1424 C C . ASP A 1 185 ? 6.112 -17.509 -11.408 1.00 50.44 185 ASP A C 1
ATOM 1426 O O . ASP A 1 185 ? 6.758 -18.356 -12.033 1.00 50.44 185 ASP A O 1
ATOM 1430 N N . VAL A 1 186 ? 5.133 -16.816 -11.980 1.00 53.03 186 VAL A N 1
ATOM 1431 C CA . VAL A 1 186 ? 4.760 -16.968 -13.388 1.00 53.03 186 VAL A CA 1
ATOM 1432 C C . VAL A 1 186 ? 5.003 -15.622 -14.067 1.00 53.03 186 VAL A C 1
ATOM 1434 O O . VAL A 1 186 ? 4.466 -14.626 -13.603 1.00 53.03 186 VAL A O 1
ATOM 1437 N N . PRO A 1 187 ? 5.781 -15.534 -15.154 1.00 49.75 187 PRO A N 1
ATOM 1438 C CA . PRO A 1 187 ? 5.851 -14.321 -15.968 1.00 49.75 187 PRO A CA 1
ATOM 1439 C C . PRO A 1 187 ? 4.568 -14.117 -16.792 1.00 49.75 187 PRO A C 1
ATOM 1441 O O . PRO A 1 187 ? 3.998 -15.092 -17.300 1.00 49.75 187 PRO A O 1
ATOM 1444 N N . LEU A 1 188 ? 4.150 -12.856 -16.978 1.00 44.78 188 LEU A N 1
ATOM 1445 C CA . LEU A 1 188 ? 2.955 -12.442 -17.744 1.00 44.78 188 LEU A CA 1
ATOM 1446 C C . LEU A 1 188 ? 2.927 -12.980 -19.191 1.00 44.78 188 LEU A C 1
ATOM 1448 O O . LEU A 1 188 ? 1.857 -13.137 -19.777 1.00 44.78 188 LEU A O 1
ATOM 1452 N N . SER A 1 189 ? 4.082 -13.333 -19.764 1.00 45.09 189 SER A N 1
ATOM 1453 C CA . SER A 1 189 ? 4.206 -13.820 -21.146 1.00 45.09 189 SER A CA 1
ATOM 1454 C C . SER A 1 189 ? 3.768 -15.274 -21.365 1.00 45.09 189 SER A C 1
ATOM 1456 O O . SER A 1 189 ? 3.686 -15.733 -22.509 1.00 45.09 189 SER A O 1
ATOM 1458 N N . THR A 1 190 ? 3.481 -16.042 -20.309 1.00 43.16 190 THR A N 1
ATOM 1459 C CA . THR A 1 190 ? 3.145 -17.462 -20.473 1.00 43.16 190 THR A CA 1
ATOM 1460 C C . THR A 1 190 ? 1.645 -17.683 -20.653 1.00 43.16 190 THR A C 1
ATOM 1462 O O . THR A 1 190 ? 0.856 -17.659 -19.715 1.00 43.16 190 THR A O 1
ATOM 1465 N N . ASN A 1 191 ? 1.253 -18.006 -21.888 1.00 35.94 191 ASN A N 1
ATOM 1466 C CA . ASN A 1 191 ? -0.107 -18.373 -22.299 1.00 35.94 191 ASN A CA 1
ATOM 1467 C C . ASN A 1 191 ? -0.517 -19.779 -21.791 1.00 35.94 191 ASN A C 1
ATOM 1469 O O . ASN A 1 191 ? -1.023 -20.617 -22.539 1.00 35.94 191 ASN A O 1
ATOM 1473 N N . ARG A 1 192 ? -0.229 -20.099 -20.523 1.00 41.59 192 ARG A N 1
ATOM 1474 C CA . ARG A 1 192 ? -0.487 -21.413 -19.928 1.00 41.59 192 ARG A CA 1
ATOM 1475 C C . ARG A 1 192 ? -1.566 -21.315 -18.850 1.00 41.59 192 ARG A C 1
ATOM 1477 O O . ARG A 1 192 ? -1.314 -20.871 -17.732 1.00 41.59 192 ARG A O 1
ATOM 1484 N N . ARG A 1 193 ? -2.763 -21.828 -19.164 1.00 37.12 193 ARG A N 1
ATOM 1485 C CA . ARG A 1 193 ? -3.770 -22.194 -18.155 1.00 37.12 193 ARG A CA 1
ATOM 1486 C C . ARG A 1 193 ? -3.219 -23.350 -17.320 1.00 37.12 193 ARG A C 1
ATOM 1488 O O . ARG A 1 193 ? -3.197 -24.486 -17.786 1.00 37.12 193 ARG A O 1
ATOM 1495 N N . HIS A 1 194 ? -2.789 -23.067 -16.098 1.00 43.34 194 HIS A N 1
ATOM 1496 C CA . HIS A 1 194 ? -2.356 -24.096 -15.155 1.00 43.34 194 HIS A CA 1
ATOM 1497 C C . HIS A 1 194 ? -3.500 -24.461 -14.203 1.00 43.34 194 HIS A C 1
ATOM 1499 O O . HIS A 1 194 ? -4.195 -23.589 -13.683 1.00 43.34 194 HIS A O 1
ATOM 1505 N N . ARG A 1 195 ? -3.711 -25.767 -13.984 1.00 36.88 195 ARG A N 1
ATOM 1506 C CA . ARG A 1 195 ? -4.657 -26.274 -12.979 1.00 36.88 195 ARG A CA 1
ATOM 1507 C C . ARG A 1 195 ? -4.059 -26.069 -11.588 1.00 36.88 195 ARG A C 1
ATOM 1509 O O . ARG A 1 195 ? -3.070 -26.710 -11.246 1.00 36.88 195 ARG A O 1
ATOM 1516 N N . ILE A 1 196 ? -4.680 -25.209 -10.789 1.00 46.66 196 ILE A N 1
ATOM 1517 C CA . ILE A 1 196 ? -4.378 -25.051 -9.363 1.00 46.66 196 ILE A CA 1
ATOM 1518 C C . ILE A 1 196 ? -5.029 -26.238 -8.641 1.00 46.66 196 ILE A C 1
ATOM 1520 O O . ILE A 1 196 ? -6.247 -26.296 -8.504 1.00 46.66 196 ILE A O 1
ATOM 1524 N N . GLY A 1 197 ? -4.227 -27.245 -8.292 1.00 34.56 197 GLY A N 1
ATOM 1525 C CA . GLY A 1 197 ? -4.713 -28.536 -7.789 1.00 34.56 197 GLY A CA 1
ATOM 1526 C C . GLY A 1 197 ? -4.789 -28.680 -6.266 1.00 34.56 197 GLY A C 1
ATOM 1527 O O . GLY A 1 197 ? -5.212 -29.737 -5.810 1.00 34.56 197 GLY A O 1
ATOM 1528 N N . HIS A 1 198 ? -4.375 -27.682 -5.474 1.00 45.50 198 HIS A N 1
ATOM 1529 C CA . HIS A 1 198 ? -4.382 -27.783 -4.009 1.00 45.50 198 HIS A CA 1
ATOM 1530 C C . HIS A 1 198 ? -4.886 -26.506 -3.315 1.00 45.50 198 HIS A C 1
ATOM 1532 O O . HIS A 1 198 ? -4.542 -25.405 -3.739 1.00 45.50 198 HIS A O 1
ATOM 1538 N N . PRO A 1 199 ? -5.656 -26.642 -2.218 1.00 43.25 199 PRO A N 1
ATOM 1539 C CA . PRO A 1 199 ? -6.245 -25.520 -1.479 1.00 43.25 199 PRO A CA 1
ATOM 1540 C C . PRO A 1 199 ? -5.243 -24.697 -0.648 1.00 43.25 199 PRO A C 1
ATOM 1542 O O . PRO A 1 199 ? -5.625 -23.657 -0.121 1.00 43.25 199 PRO A O 1
ATOM 1545 N N . LEU A 1 200 ? -3.984 -25.138 -0.533 1.00 48.25 200 LEU A N 1
ATOM 1546 C CA . LEU A 1 200 ? -2.924 -24.456 0.227 1.00 48.25 200 LEU A CA 1
ATOM 1547 C C . LEU A 1 200 ? -1.900 -23.729 -0.656 1.00 48.25 200 LEU A C 1
ATOM 1549 O O . LEU A 1 200 ? -0.965 -23.114 -0.157 1.00 48.25 200 LEU A O 1
ATOM 1553 N N . THR A 1 201 ? -2.054 -23.763 -1.979 1.00 58.75 201 THR A N 1
ATOM 1554 C CA . THR A 1 201 ? -1.079 -23.106 -2.845 1.00 58.75 201 THR A CA 1
ATOM 1555 C C . THR A 1 201 ? -1.162 -21.587 -2.720 1.00 58.75 201 THR A C 1
ATOM 1557 O O . THR A 1 201 ? -2.208 -21.002 -3.010 1.00 58.75 201 THR A O 1
ATOM 1560 N N . SER A 1 202 ? -0.034 -20.955 -2.373 1.00 60.47 202 SER A N 1
ATOM 1561 C CA . SER A 1 202 ? 0.110 -19.506 -2.500 1.00 60.47 202 SER A CA 1
ATOM 1562 C C . SER A 1 202 ? 0.775 -19.105 -3.820 1.00 60.47 202 SER A C 1
ATOM 1564 O O . SER A 1 202 ? 1.665 -19.792 -4.323 1.00 60.47 202 SER A O 1
ATOM 1566 N N . ILE A 1 203 ? 0.313 -17.998 -4.399 1.00 73.56 203 ILE A N 1
ATOM 1567 C CA . ILE A 1 203 ? 0.678 -17.521 -5.735 1.00 73.56 203 ILE A CA 1
ATOM 1568 C C . ILE A 1 203 ? 0.983 -16.033 -5.666 1.00 73.56 203 ILE A C 1
ATOM 1570 O O . ILE A 1 203 ? 0.157 -15.271 -5.164 1.00 73.56 203 ILE A O 1
ATOM 1574 N N . ILE A 1 204 ? 2.112 -15.625 -6.239 1.00 72.94 204 ILE A N 1
ATOM 1575 C CA . ILE A 1 204 ? 2.423 -14.220 -6.487 1.00 72.94 204 ILE A CA 1
ATOM 1576 C C . ILE A 1 204 ? 2.675 -14.008 -7.982 1.00 72.94 204 ILE A C 1
ATOM 1578 O O . ILE A 1 204 ? 3.431 -14.745 -8.611 1.00 72.94 204 ILE A O 1
ATOM 1582 N N . HIS A 1 205 ? 1.992 -13.026 -8.559 1.00 77.56 205 HIS A N 1
ATOM 1583 C CA . HIS A 1 205 ? 2.120 -12.617 -9.953 1.00 77.56 205 HIS A CA 1
ATOM 1584 C C . HIS A 1 205 ? 2.039 -11.091 -10.014 1.00 77.56 205 HIS A C 1
ATOM 1586 O O . HIS A 1 205 ? 1.072 -10.514 -9.507 1.00 77.56 205 HIS A O 1
ATOM 1592 N N . LEU A 1 206 ? 3.071 -10.459 -10.578 1.00 77.38 206 LEU A N 1
ATOM 1593 C CA . LEU A 1 206 ? 3.342 -9.018 -10.498 1.00 77.38 206 LEU A CA 1
ATOM 1594 C C . LEU A 1 206 ? 3.781 -8.403 -11.826 1.00 77.38 206 LEU A C 1
ATOM 1596 O O . LEU A 1 206 ? 4.221 -9.174 -12.707 1.00 77.38 206 LEU A O 1
#